Protein AF-0000000087791473 (afdb_homodimer)

Organism: NCBI:txid1960156

Sequence (306 aa):
MKIMIVGCGRVGARLAQRLERGGSEVIVVDEDRETFASLGGDFRGATYHGSGLDGPTLKRAGAAKVDALVAVTGGDNRNLMIVQMAKHEFNVPRVMARLKDPIRAAKYREMGIETLCVTTVVEGLLELWAQNGDFPELPGEMSASGDASALLDMKIMIVGCGRVGARLAQRLERGGSEVIVVDEDRETFASLGGDFRGATYHGSGLDGPTLKRAGAAKVDALVAVTGGDNRNLMIVQMAKHEFNVPRVMARLKDPIRAAKYREMGIETLCVTTVVEGLLELWAQNGDFPELPGEMSASGDASALLD

Secondary structure (DSSP, 8-state):
-EEEEE--SHHHHHHHHHHHHTT-EEEEEES-GGGGGGG-TT--SEEEES-TT-HHHHHHHTGGG-SEEEE--S-HHHHHHHHHHHHHHS--SEEEEEES-HHHHHHHHHTT--EEEHHHHHHHHHHHHHHHSS----TT---TTTTHHHH--/-EEEEE--SHHHHHHHHHHHHTT-EEEEEES-GGGGGGG-TT--SEEEES-TT-HHHHHHHTGGG-SEEEE--S-HHHHHHHHHHHHHHS--SEEEEEES-HHHHHHHHHTT--EEEHHHHHHHHHHHHHHHSS----TT---TTTTHHHH--

InterPro domains:
  IPR003148 Regulator of K+ conductance, N-terminal lobe [PF02254] (3-116)
  IPR003148 Regulator of K+ conductance, N-terminal lobe [PS51201] (1-122)
  IPR006036 Potassium uptake protein TrkA [PR00335] (2-16)
  IPR006036 Potassium uptake protein TrkA [PR00335] (19-33)
  IPR006036 Potassium uptake protein TrkA [PR00335] (60-70)
  IPR006036 Potassium uptake protein TrkA [PR00335] (73-87)
  IPR036291 NAD(P)-binding domain superfamily [SSF51735] (1-119)
  IPR050721 Trk/Ktr/HKT Potassium Transport [PTHR43833] (1-120)

Nearest PDB structures (foldseek):
  3l4b-assembly1_A  TM=9.495E-01  e=3.795E-12  Thermotoga maritima MSB8
  3l4b-assembly1_H  TM=9.051E-01  e=7.066E-10  Thermotoga maritima MSB8
  4j9u-assembly2_F  TM=9.152E-01  e=1.116E-09  Vibrio parahaemolyticus RIMD 2210633
  3l4b-assembly1_D  TM=9.049E-01  e=2.975E-09  Thermotoga maritima MSB8
  3l4b-assembly1_G  TM=9.049E-01  e=6.515E-09  Thermotoga maritima MSB8

Radius of gyration: 20.04 Å; Cα contacts (8 Å, |Δi|>4): 589; chains: 2; bounding box: 53×57×41 Å

Structure (mmCIF, N/CA/C/O backbone):
data_AF-0000000087791473-model_v1
#
loop_
_entity.id
_entity.type
_entity.pdbx_description
1 polymer 'Trk system potassium uptake protein TrkA'
#
loop_
_atom_site.group_PDB
_atom_site.id
_atom_site.type_symbol
_atom_site.label_atom_id
_atom_site.label_alt_id
_atom_site.label_comp_id
_atom_site.label_asym_id
_atom_site.label_entity_id
_atom_site.label_seq_id
_atom_site.pdbx_PDB_ins_code
_atom_site.Cartn_x
_atom_site.Cartn_y
_atom_site.Cartn_z
_atom_site.occupancy
_atom_site.B_iso_or_equiv
_atom_site.auth_seq_id
_atom_site.auth_comp_id
_atom_site.auth_asym_id
_atom_site.auth_atom_id
_atom_site.pdbx_PDB_model_num
ATOM 1 N N . MET A 1 1 ? 8.203 -24.797 -0.722 1 91.44 1 MET A N 1
ATOM 2 C CA . MET A 1 1 ? 6.918 -24.391 -1.281 1 91.44 1 MET A CA 1
ATOM 3 C C . MET A 1 1 ? 7.094 -23.781 -2.666 1 91.44 1 MET A C 1
ATOM 5 O O . MET A 1 1 ? 8.102 -23.125 -2.934 1 91.44 1 MET A O 1
ATOM 9 N N . LYS A 1 2 ? 6.172 -24.125 -3.549 1 97.69 2 LYS A N 1
ATOM 10 C CA . LYS A 1 2 ? 6.172 -23.578 -4.898 1 97.69 2 LYS A CA 1
ATOM 11 C C . LYS A 1 2 ? 5.137 -22.453 -5.039 1 97.69 2 LYS A C 1
ATOM 13 O O . LYS A 1 2 ? 3.943 -22.688 -4.824 1 97.69 2 LYS A O 1
ATOM 18 N N . ILE A 1 3 ? 5.582 -21.25 -5.398 1 98 3 ILE A N 1
ATOM 19 C CA . ILE A 1 3 ? 4.703 -20.094 -5.379 1 98 3 ILE A CA 1
ATOM 20 C C . ILE A 1 3 ? 4.789 -19.359 -6.715 1 98 3 ILE A C 1
ATOM 22 O O . ILE A 1 3 ? 5.883 -19.109 -7.223 1 98 3 ILE A O 1
ATOM 26 N N . MET A 1 4 ? 3.635 -19.062 -7.242 1 98.75 4 MET A N 1
ATOM 27 C CA . MET A 1 4 ? 3.568 -18.25 -8.453 1 98.75 4 MET A CA 1
ATOM 28 C C . MET A 1 4 ? 3.178 -16.812 -8.117 1 98.75 4 MET A C 1
ATOM 30 O O . MET A 1 4 ? 2.217 -16.578 -7.383 1 98.75 4 MET A O 1
ATOM 34 N N . ILE A 1 5 ? 3.936 -15.914 -8.625 1 98.75 5 ILE A N 1
ATOM 35 C CA . ILE A 1 5 ? 3.666 -14.484 -8.484 1 98.75 5 ILE A CA 1
ATOM 36 C C . ILE A 1 5 ? 3.311 -13.891 -9.844 1 98.75 5 ILE A C 1
ATOM 38 O O . ILE A 1 5 ? 4.105 -13.961 -10.789 1 98.75 5 ILE A O 1
ATOM 42 N N . VAL A 1 6 ? 2.1 -13.375 -9.914 1 98.81 6 VAL A N 1
ATOM 43 C CA . VAL A 1 6 ? 1.705 -12.703 -11.148 1 98.81 6 VAL A CA 1
ATOM 44 C C . VAL A 1 6 ? 1.824 -11.195 -10.977 1 98.81 6 VAL A C 1
ATOM 46 O O . VAL A 1 6 ? 1.098 -10.594 -10.18 1 98.81 6 VAL A O 1
ATOM 49 N N . GLY A 1 7 ? 2.631 -10.578 -11.758 1 98.56 7 GLY A N 1
ATOM 50 C CA . GLY A 1 7 ? 3.037 -9.188 -11.602 1 98.56 7 GLY A CA 1
ATOM 51 C C . GLY A 1 7 ? 4.457 -9.039 -11.078 1 98.56 7 GLY A C 1
ATOM 52 O O . GLY A 1 7 ? 4.766 -9.469 -9.969 1 98.56 7 GLY A O 1
ATOM 53 N N . CYS A 1 8 ? 5.238 -8.422 -11.867 1 98.44 8 CYS A N 1
ATOM 54 C CA . CYS A 1 8 ? 6.641 -8.273 -11.508 1 98.44 8 CYS A CA 1
ATOM 55 C C . CYS A 1 8 ? 7.027 -6.801 -11.422 1 98.44 8 CYS A C 1
ATOM 57 O O . CYS A 1 8 ? 8.062 -6.391 -11.953 1 98.44 8 CYS A O 1
ATOM 59 N N . GLY A 1 9 ? 6.102 -6.043 -10.906 1 96.44 9 GLY A N 1
ATOM 60 C CA . GLY A 1 9 ? 6.438 -4.668 -10.57 1 96.44 9 GLY A CA 1
ATOM 61 C C . GLY A 1 9 ? 7.246 -4.543 -9.289 1 96.44 9 GLY A C 1
ATOM 62 O O . GLY A 1 9 ? 8.008 -5.449 -8.945 1 96.44 9 GLY A O 1
ATOM 63 N N . ARG A 1 10 ? 7.156 -3.428 -8.555 1 93.94 10 ARG A N 1
ATOM 64 C CA . ARG A 1 10 ? 7.926 -3.168 -7.348 1 93.94 10 ARG A CA 1
ATOM 65 C C . ARG A 1 10 ? 7.637 -4.215 -6.277 1 93.94 10 ARG A C 1
ATOM 67 O O . ARG A 1 10 ? 8.562 -4.809 -5.715 1 93.94 10 ARG A O 1
ATOM 74 N N . VAL A 1 11 ? 6.387 -4.469 -6.082 1 96.06 11 VAL A N 1
ATOM 75 C CA . VAL A 1 11 ? 5.988 -5.402 -5.031 1 96.06 11 VAL A CA 1
ATOM 76 C C . VAL A 1 11 ? 6.34 -6.828 -5.449 1 96.06 11 VAL A C 1
ATOM 78 O O . VAL A 1 11 ? 6.984 -7.562 -4.695 1 96.06 11 VAL A O 1
ATOM 81 N N . GLY A 1 12 ? 5.949 -7.219 -6.664 1 98 12 GLY A N 1
ATOM 82 C CA . GLY A 1 12 ? 6.145 -8.578 -7.133 1 98 12 GLY A CA 1
ATOM 83 C C . GLY A 1 12 ? 7.605 -8.984 -7.207 1 98 12 GLY A C 1
ATOM 84 O O . GLY A 1 12 ? 7.969 -10.094 -6.809 1 98 12 GLY A O 1
ATOM 85 N N . ALA A 1 13 ? 8.422 -8.117 -7.727 1 97.75 13 ALA A N 1
ATOM 86 C CA . ALA A 1 13 ? 9.844 -8.422 -7.852 1 97.75 13 ALA A CA 1
ATOM 87 C C . ALA A 1 13 ? 10.477 -8.633 -6.484 1 97.75 13 ALA A C 1
ATOM 89 O O . ALA A 1 13 ? 11.219 -9.602 -6.277 1 97.75 13 ALA A O 1
ATOM 90 N N . ARG A 1 14 ? 10.172 -7.801 -5.555 1 95.62 14 ARG A N 1
ATOM 91 C CA . ARG A 1 14 ? 10.742 -7.898 -4.215 1 95.62 14 ARG A CA 1
ATOM 92 C C . ARG A 1 14 ? 10.227 -9.133 -3.488 1 95.62 14 ARG A C 1
ATOM 94 O O . ARG A 1 14 ? 10.992 -9.828 -2.809 1 95.62 14 ARG A O 1
ATOM 101 N N . LEU A 1 15 ? 8.969 -9.359 -3.629 1 96.69 15 LEU A N 1
ATOM 102 C CA . LEU A 1 15 ? 8.391 -10.562 -3.037 1 96.69 15 LEU A CA 1
ATOM 103 C C . LEU A 1 15 ? 9.078 -11.812 -3.568 1 96.69 15 LEU A C 1
ATOM 105 O O . LEU A 1 15 ? 9.422 -12.719 -2.799 1 96.69 15 LEU A O 1
ATOM 109 N N . ALA A 1 16 ? 9.25 -11.844 -4.906 1 98.31 16 ALA A N 1
ATOM 110 C CA . ALA A 1 16 ? 9.898 -12.977 -5.551 1 98.31 16 ALA A CA 1
ATOM 111 C C . ALA A 1 16 ? 11.289 -13.219 -4.977 1 98.31 16 ALA A C 1
ATOM 113 O O . ALA A 1 16 ? 11.641 -14.344 -4.629 1 98.31 16 ALA A O 1
ATOM 114 N N . GLN A 1 17 ? 11.992 -12.164 -4.852 1 96.81 17 GLN A N 1
ATOM 115 C CA . GLN A 1 17 ? 13.359 -12.25 -4.332 1 96.81 17 GLN A CA 1
ATOM 116 C C . GLN A 1 17 ? 13.367 -12.766 -2.896 1 96.81 17 GLN A C 1
ATOM 118 O O . GLN A 1 17 ? 14.156 -13.648 -2.555 1 96.81 17 GLN A O 1
ATOM 123 N N . ARG A 1 18 ? 12.5 -12.266 -2.125 1 93.94 18 ARG A N 1
ATOM 124 C CA . ARG A 1 18 ? 12.453 -12.633 -0.715 1 93.94 18 ARG A CA 1
ATOM 125 C C . ARG A 1 18 ? 12.055 -14.094 -0.543 1 93.94 18 ARG A C 1
ATOM 127 O O . ARG A 1 18 ? 12.656 -14.82 0.254 1 93.94 18 ARG A O 1
ATOM 134 N N . LEU A 1 19 ? 11.102 -14.484 -1.232 1 96.19 19 LEU A N 1
ATOM 135 C CA . LEU A 1 19 ? 10.625 -15.867 -1.124 1 96.19 19 LEU A CA 1
ATOM 136 C C . LEU A 1 19 ? 11.695 -16.844 -1.61 1 96.19 19 LEU A C 1
ATOM 138 O O . LEU A 1 19 ? 11.883 -17.906 -1.017 1 96.19 19 LEU A O 1
ATOM 142 N N . GLU A 1 20 ? 12.305 -16.453 -2.697 1 96.56 20 GLU A N 1
ATOM 143 C CA . GLU A 1 20 ? 13.375 -17.297 -3.219 1 96.56 20 GLU A CA 1
ATOM 144 C C . GLU A 1 20 ? 14.5 -17.453 -2.199 1 96.56 20 GLU A C 1
ATOM 146 O O . GLU A 1 20 ? 14.977 -18.562 -1.953 1 96.56 20 GLU A O 1
ATOM 151 N N . ARG A 1 21 ? 14.891 -16.391 -1.618 1 93.38 21 ARG A N 1
ATOM 152 C CA . ARG A 1 21 ? 15.938 -16.406 -0.602 1 93.38 21 ARG A CA 1
ATOM 153 C C . ARG A 1 21 ? 15.523 -17.25 0.597 1 93.38 21 ARG A C 1
ATOM 155 O O . ARG A 1 21 ? 16.375 -17.844 1.272 1 93.38 21 ARG A O 1
ATOM 162 N N . GLY A 1 22 ? 14.281 -17.266 0.794 1 92.69 22 GLY A N 1
ATOM 163 C CA . GLY A 1 22 ? 13.75 -18.047 1.899 1 92.69 22 GLY A CA 1
ATOM 164 C C . GLY A 1 22 ? 13.617 -19.516 1.576 1 92.69 22 GLY A C 1
ATOM 165 O O . GLY A 1 22 ? 13.203 -20.312 2.424 1 92.69 22 GLY A O 1
ATOM 166 N N . GLY A 1 23 ? 13.875 -19.859 0.308 1 95.06 23 GLY A N 1
ATOM 167 C CA . GLY A 1 23 ? 13.938 -21.281 -0.04 1 95.06 23 GLY A CA 1
ATOM 168 C C . GLY A 1 23 ? 12.758 -21.734 -0.864 1 95.06 23 GLY A C 1
ATOM 169 O O . GLY A 1 23 ? 12.656 -22.922 -1.21 1 95.06 23 GLY A O 1
ATOM 170 N N . SER A 1 24 ? 11.891 -20.844 -1.155 1 96.88 24 SER A N 1
ATOM 171 C CA . SER A 1 24 ? 10.734 -21.219 -1.951 1 96.88 24 SER A CA 1
ATOM 172 C C . SER A 1 24 ? 11.086 -21.344 -3.43 1 96.88 24 SER A C 1
ATOM 174 O O . SER A 1 24 ? 12 -20.656 -3.908 1 96.88 24 SER A O 1
ATOM 176 N N . GLU A 1 25 ? 10.43 -22.266 -4.102 1 98.12 25 GLU A N 1
ATOM 177 C CA . GLU A 1 25 ? 10.453 -22.25 -5.559 1 98.12 25 GLU A CA 1
ATOM 178 C C . GLU A 1 25 ? 9.492 -21.219 -6.125 1 98.12 25 GLU A C 1
ATOM 180 O O . GLU A 1 25 ? 8.281 -21.312 -5.93 1 98.12 25 GLU A O 1
ATOM 185 N N . VAL A 1 26 ? 10.07 -20.219 -6.879 1 98.56 26 VAL A N 1
ATOM 186 C CA . VAL A 1 26 ? 9.258 -19.078 -7.258 1 98.56 26 VAL A CA 1
ATOM 187 C C . VAL A 1 26 ? 9.102 -19.031 -8.781 1 98.56 26 VAL A C 1
ATOM 189 O O . VAL A 1 26 ? 10.07 -19.234 -9.516 1 98.56 26 VAL A O 1
ATOM 192 N N . ILE A 1 27 ? 7.902 -18.859 -9.219 1 98.81 27 ILE A N 1
ATOM 193 C CA . ILE A 1 27 ? 7.562 -18.609 -10.609 1 98.81 27 ILE A CA 1
ATOM 194 C C . ILE A 1 27 ? 6.949 -17.219 -10.758 1 98.81 27 ILE A C 1
ATOM 196 O O . ILE A 1 27 ? 5.984 -16.891 -10.07 1 98.81 27 ILE A O 1
ATOM 200 N N . VAL A 1 28 ? 7.5 -16.406 -11.68 1 98.81 28 VAL A N 1
ATOM 201 C CA . VAL A 1 28 ? 7.016 -15.047 -11.867 1 98.81 28 VAL A CA 1
ATOM 202 C C . VAL A 1 28 ? 6.438 -14.898 -13.273 1 98.81 28 VAL A C 1
ATOM 204 O O . VAL A 1 28 ? 7.078 -15.273 -14.258 1 98.81 28 VAL A O 1
ATOM 207 N N . VAL A 1 29 ? 5.23 -14.375 -13.328 1 98.88 29 VAL A N 1
ATOM 208 C CA . VAL A 1 29 ? 4.57 -14.117 -14.602 1 98.88 29 VAL A CA 1
ATOM 209 C C . VAL A 1 29 ? 4.328 -12.617 -14.766 1 98.88 29 VAL A C 1
ATOM 211 O O . VAL A 1 29 ? 3.84 -11.961 -13.844 1 98.88 29 VAL A O 1
ATOM 214 N N . ASP A 1 30 ? 4.691 -12.07 -15.938 1 98.69 30 ASP A N 1
ATOM 215 C CA . ASP A 1 30 ? 4.398 -10.672 -16.234 1 98.69 30 ASP A CA 1
ATOM 216 C C . ASP A 1 30 ? 4.203 -10.461 -17.734 1 98.69 30 ASP A C 1
ATOM 218 O O . ASP A 1 30 ? 4.816 -11.148 -18.547 1 98.69 30 ASP A O 1
ATOM 222 N N . GLU A 1 31 ? 3.357 -9.508 -18.016 1 98.19 31 GLU A N 1
ATOM 223 C CA . GLU A 1 31 ? 3.059 -9.234 -19.422 1 98.19 31 GLU A CA 1
ATOM 224 C C . GLU A 1 31 ? 4.109 -8.32 -20.031 1 98.19 31 GLU A C 1
ATOM 226 O O . GLU A 1 31 ? 4.172 -8.172 -21.25 1 98.19 31 GLU A O 1
ATOM 231 N N . ASP A 1 32 ? 4.891 -7.645 -19.281 1 98.19 32 ASP A N 1
ATOM 232 C CA . ASP A 1 32 ? 6.012 -6.82 -19.734 1 98.19 32 ASP A CA 1
ATOM 233 C C . ASP A 1 32 ? 7.344 -7.492 -19.422 1 98.19 32 ASP A C 1
ATOM 235 O O . ASP A 1 32 ? 7.77 -7.527 -18.266 1 98.19 32 ASP A O 1
ATOM 239 N N . ARG A 1 33 ? 8.07 -7.914 -20.422 1 97.56 33 ARG A N 1
ATOM 240 C CA . ARG A 1 33 ? 9.312 -8.664 -20.25 1 97.56 33 ARG A CA 1
ATOM 241 C C . ARG A 1 33 ? 10.367 -7.824 -19.531 1 97.56 33 ARG A C 1
ATOM 243 O O . ARG A 1 33 ? 11.219 -8.359 -18.828 1 97.56 33 ARG A O 1
ATOM 250 N N . GLU A 1 34 ? 10.289 -6.531 -19.688 1 97.94 34 GLU A N 1
ATOM 251 C CA . GLU A 1 34 ? 11.305 -5.637 -19.141 1 97.94 34 GLU A CA 1
ATOM 252 C C . GLU A 1 34 ? 11.281 -5.652 -17.609 1 97.94 34 GLU A C 1
ATOM 254 O O . GLU A 1 34 ? 12.281 -5.32 -16.969 1 97.94 34 GLU A O 1
ATOM 259 N N . THR A 1 35 ? 10.148 -6.008 -17.062 1 97.94 35 THR A N 1
ATOM 260 C CA . THR A 1 35 ? 10.008 -5.977 -15.602 1 97.94 35 THR A CA 1
ATOM 261 C C . THR A 1 35 ? 10.906 -7.031 -14.953 1 97.94 35 THR A C 1
ATOM 263 O O . THR A 1 35 ? 11.297 -6.887 -13.797 1 97.94 35 THR A O 1
ATOM 266 N N . PHE A 1 36 ? 11.312 -8.117 -15.641 1 98.38 36 PHE A N 1
ATOM 267 C CA . PHE A 1 36 ? 12.109 -9.203 -15.07 1 98.38 36 PHE A CA 1
ATOM 268 C C . PHE A 1 36 ? 13.508 -8.719 -14.703 1 98.38 36 PHE A C 1
ATOM 270 O O . PHE A 1 36 ? 14.188 -9.344 -13.891 1 98.38 36 PHE A O 1
ATOM 277 N N . ALA A 1 37 ? 13.891 -7.609 -15.312 1 97.44 37 ALA A N 1
ATOM 278 C CA . ALA A 1 37 ? 15.188 -7.035 -14.984 1 97.44 37 ALA A CA 1
ATOM 279 C C . ALA A 1 37 ? 15.266 -6.676 -13.5 1 97.44 37 ALA A C 1
ATOM 281 O O . ALA A 1 37 ? 16.344 -6.719 -12.898 1 97.44 37 ALA A O 1
ATOM 282 N N . SER A 1 38 ? 14.148 -6.41 -12.922 1 96.62 38 SER A N 1
ATOM 283 C CA . SER A 1 38 ? 14.094 -5.988 -11.523 1 96.62 38 SER A CA 1
ATOM 284 C C . SER A 1 38 ? 14.375 -7.156 -10.578 1 96.62 38 SER A C 1
ATOM 286 O O . SER A 1 38 ? 14.617 -6.953 -9.391 1 96.62 38 SER A O 1
ATOM 288 N N . LEU A 1 39 ? 14.336 -8.344 -11.008 1 97.69 39 LEU A N 1
ATOM 289 C CA . LEU A 1 39 ? 14.586 -9.523 -10.188 1 97.69 39 LEU A CA 1
ATOM 290 C C . LEU A 1 39 ? 16.062 -9.664 -9.875 1 97.69 39 LEU A C 1
ATOM 292 O O . LEU A 1 39 ? 16.438 -10.312 -8.898 1 97.69 39 LEU A O 1
ATOM 296 N N . GLY A 1 40 ? 16.828 -9.023 -10.688 1 94.94 40 GLY A N 1
ATOM 297 C CA . GLY A 1 40 ? 18.266 -9.094 -10.492 1 94.94 40 GLY A CA 1
ATOM 298 C C . GLY A 1 40 ? 18.891 -10.344 -11.094 1 94.94 40 GLY A C 1
ATOM 299 O O . GLY A 1 40 ? 18.188 -11.297 -11.43 1 94.94 40 GLY A O 1
ATOM 300 N N . GLY A 1 41 ? 20.141 -10.383 -11.25 1 93.25 41 GLY A N 1
ATOM 301 C CA . GLY A 1 41 ? 20.875 -11.438 -11.914 1 93.25 41 GLY A CA 1
ATOM 302 C C . GLY A 1 41 ? 21.016 -12.695 -11.078 1 93.25 41 GLY A C 1
ATOM 303 O O . GLY A 1 41 ? 21.297 -13.766 -11.602 1 93.25 41 GLY A O 1
ATOM 304 N N . ASP A 1 42 ? 20.828 -12.609 -9.742 1 93.94 42 ASP A N 1
ATOM 305 C CA . ASP A 1 42 ? 21 -13.742 -8.836 1 93.94 42 ASP A CA 1
ATOM 306 C C . ASP A 1 42 ? 19.703 -14.523 -8.672 1 93.94 42 ASP A C 1
ATOM 308 O O . ASP A 1 42 ? 19.688 -15.586 -8.047 1 93.94 42 ASP A O 1
ATOM 312 N N . PHE A 1 43 ? 18.656 -14.023 -9.258 1 97.38 43 PHE A N 1
ATOM 313 C CA . PHE A 1 43 ? 17.359 -14.695 -9.133 1 97.38 43 PHE A CA 1
ATOM 314 C C . PHE A 1 43 ? 17.359 -16.016 -9.898 1 97.38 43 PHE A C 1
ATOM 316 O O . PHE A 1 43 ? 17.703 -16.047 -11.078 1 97.38 43 PHE A O 1
ATOM 323 N N . ARG A 1 44 ? 16.891 -17.062 -9.164 1 96.81 44 ARG A N 1
ATOM 324 C CA . ARG A 1 44 ? 16.969 -18.391 -9.75 1 96.81 44 ARG A CA 1
ATOM 325 C C . ARG A 1 44 ? 15.594 -18.953 -10.055 1 96.81 44 ARG A C 1
ATOM 327 O O . ARG A 1 44 ? 15.469 -20.062 -10.57 1 96.81 44 ARG A O 1
ATOM 334 N N . GLY A 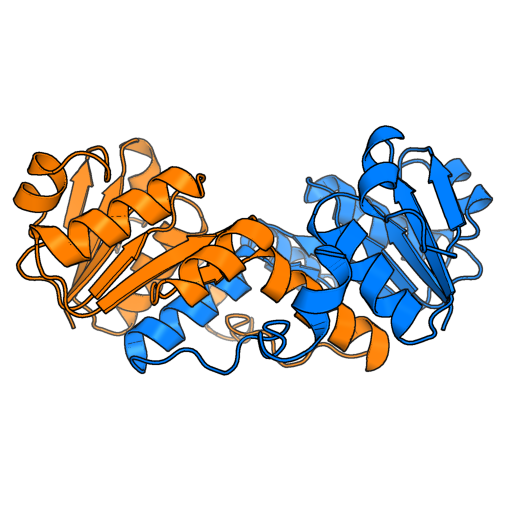1 45 ? 14.594 -18.25 -9.703 1 97.75 45 GLY A N 1
ATOM 335 C CA . GLY A 1 45 ? 13.25 -18.703 -10.023 1 97.75 45 GLY A CA 1
ATOM 336 C C . GLY A 1 45 ? 12.938 -18.656 -11.508 1 97.75 45 GLY A C 1
ATOM 337 O O . GLY A 1 45 ? 13.766 -18.203 -12.305 1 97.75 45 GLY A O 1
ATOM 338 N N . ALA A 1 46 ? 11.82 -19.141 -11.906 1 98.12 46 ALA A N 1
ATOM 339 C CA . ALA A 1 46 ? 11.406 -19.141 -13.312 1 98.12 46 ALA A CA 1
ATOM 340 C C . ALA A 1 46 ? 10.625 -17.875 -13.648 1 98.12 46 ALA A C 1
ATOM 342 O O . ALA A 1 46 ? 9.922 -17.328 -12.797 1 98.12 46 ALA A O 1
ATOM 343 N N . THR A 1 47 ? 10.82 -17.422 -14.852 1 98.44 47 THR A N 1
ATOM 344 C CA . THR A 1 47 ? 10.07 -16.266 -15.336 1 98.44 47 THR A CA 1
ATOM 345 C C . THR A 1 47 ? 9.289 -16.625 -16.609 1 98.44 47 THR A C 1
ATOM 347 O O . THR A 1 47 ? 9.789 -17.359 -17.469 1 98.44 47 THR A O 1
ATOM 350 N N . TYR A 1 48 ? 8.07 -16.188 -16.641 1 98.62 48 TYR A N 1
ATOM 351 C CA . TYR A 1 48 ? 7.211 -16.422 -17.797 1 98.62 48 TYR A CA 1
ATOM 352 C C . TYR A 1 48 ? 6.637 -15.102 -18.312 1 98.62 48 TYR A C 1
ATOM 354 O O . TYR A 1 48 ? 5.984 -14.367 -17.562 1 98.62 48 TYR A O 1
ATOM 362 N N . HIS A 1 49 ? 6.91 -14.859 -19.594 1 98.56 49 HIS A N 1
ATOM 363 C CA . HIS A 1 49 ? 6.348 -13.688 -20.25 1 98.56 49 HIS A CA 1
ATOM 364 C C . HIS A 1 49 ? 4.941 -13.961 -20.766 1 98.56 49 HIS A C 1
ATOM 366 O O . HIS A 1 49 ? 4.746 -14.891 -21.562 1 98.56 49 HIS A O 1
ATOM 372 N N . GLY A 1 50 ? 3.959 -13.195 -20.281 1 98.25 50 GLY A N 1
ATOM 373 C CA . GLY A 1 50 ? 2.572 -13.328 -20.703 1 98.25 50 GLY A CA 1
ATOM 374 C C . GLY A 1 50 ? 1.593 -12.68 -19.734 1 98.25 50 GLY A C 1
ATOM 375 O O . GLY A 1 50 ? 1.983 -12.211 -18.672 1 98.25 50 GLY A O 1
ATOM 376 N N . SER A 1 51 ? 0.368 -12.609 -20.203 1 97.75 51 SER A N 1
ATOM 377 C CA . SER A 1 51 ? -0.682 -12.039 -19.375 1 97.75 51 SER A CA 1
ATOM 378 C C . SER A 1 51 ? -1.154 -13.039 -18.328 1 97.75 51 SER A C 1
ATOM 380 O O . SER A 1 51 ? -1.409 -14.203 -18.641 1 97.75 51 SER A O 1
ATOM 382 N N . GLY A 1 52 ? -1.232 -12.633 -17.078 1 97.31 52 GLY A N 1
ATOM 383 C CA . GLY A 1 52 ? -1.808 -13.445 -16.016 1 97.31 52 GLY A CA 1
ATOM 384 C C . GLY A 1 52 ? -3.287 -13.719 -16.203 1 97.31 52 GLY A C 1
ATOM 385 O O . GLY A 1 52 ? -3.855 -14.586 -15.539 1 97.31 52 GLY A O 1
ATOM 386 N N . LEU A 1 53 ? -3.902 -13.008 -17.172 1 97.69 53 LEU A N 1
ATOM 387 C CA . LEU A 1 53 ? -5.324 -13.188 -17.453 1 97.69 53 LEU A CA 1
ATOM 388 C C . LEU A 1 53 ? -5.539 -14.219 -18.562 1 97.69 53 LEU A C 1
ATOM 390 O O . LEU A 1 53 ? -6.68 -14.547 -18.891 1 97.69 53 LEU A O 1
ATOM 394 N N . ASP A 1 54 ? -4.434 -14.672 -19.047 1 97.69 54 ASP A N 1
ATOM 395 C CA . ASP A 1 54 ? -4.465 -15.68 -20.094 1 97.69 54 ASP A CA 1
ATOM 396 C C . ASP A 1 54 ? -4.285 -17.078 -19.516 1 97.69 54 ASP A C 1
ATOM 398 O O . ASP A 1 54 ? -3.186 -17.453 -19.094 1 97.69 54 ASP A O 1
ATOM 402 N N . GLY A 1 55 ? -5.344 -17.875 -19.578 1 97.06 55 GLY A N 1
ATOM 403 C CA . GLY A 1 55 ? -5.32 -19.234 -19.031 1 97.06 55 GLY A CA 1
ATOM 404 C C . GLY A 1 55 ? -4.156 -20.062 -19.547 1 97.06 55 GLY A C 1
ATOM 405 O O . GLY A 1 55 ? -3.385 -20.609 -18.766 1 97.06 55 GLY A O 1
ATOM 406 N N . PRO A 1 56 ? -4.016 -20.094 -20.828 1 97.5 56 PRO A N 1
ATOM 407 C CA . PRO A 1 56 ? -2.91 -20.844 -21.406 1 97.5 56 PRO A CA 1
ATOM 408 C C . PRO A 1 56 ? -1.547 -20.406 -20.875 1 97.5 56 PRO A C 1
ATOM 410 O O . PRO A 1 56 ? -0.663 -21.234 -20.672 1 97.5 56 PRO A O 1
ATOM 413 N N . THR A 1 57 ? -1.401 -19.141 -20.703 1 97.88 57 THR A N 1
ATOM 414 C CA . THR A 1 57 ? -0.154 -18.641 -20.125 1 97.88 57 THR A CA 1
ATOM 415 C C . THR A 1 57 ? 0.075 -19.203 -18.734 1 97.88 57 THR A C 1
ATOM 417 O O . THR A 1 57 ? 1.16 -19.703 -18.438 1 97.88 57 THR A O 1
ATOM 420 N N . LEU A 1 58 ? -0.886 -19.141 -17.844 1 98.31 58 LEU A N 1
ATOM 421 C CA . LEU A 1 58 ? -0.774 -19.656 -16.484 1 98.31 58 LEU A CA 1
ATOM 422 C C . LEU A 1 58 ? -0.538 -21.172 -16.5 1 98.31 58 LEU A C 1
ATOM 424 O O . LEU A 1 58 ? 0.238 -21.688 -15.688 1 98.31 58 LEU A O 1
ATOM 428 N N . LYS A 1 59 ? -1.236 -21.781 -17.469 1 98.06 59 LYS A N 1
ATOM 429 C CA . LYS A 1 59 ? -1.053 -23.219 -17.594 1 98.06 59 LYS A CA 1
ATOM 430 C C . LYS A 1 59 ? 0.392 -23.562 -17.953 1 98.06 59 LYS A C 1
ATOM 432 O O . LYS A 1 59 ? 1.006 -24.422 -17.328 1 98.06 59 LYS A O 1
ATOM 437 N N . ARG A 1 60 ? 0.902 -22.891 -18.953 1 97.69 60 ARG A N 1
ATOM 438 C CA . ARG A 1 60 ? 2.279 -23.109 -19.391 1 97.69 60 ARG A CA 1
ATOM 439 C C . ARG A 1 60 ? 3.26 -22.828 -18.266 1 97.69 60 ARG A C 1
ATOM 441 O O . ARG A 1 60 ? 4.293 -23.484 -18.141 1 97.69 60 ARG A O 1
ATOM 448 N N . ALA A 1 61 ? 2.928 -21.875 -17.422 1 98.06 61 ALA A N 1
ATOM 449 C CA . ALA A 1 61 ? 3.793 -21.469 -16.312 1 98.06 61 ALA A CA 1
ATOM 450 C C . ALA A 1 61 ? 3.711 -22.484 -15.172 1 98.06 61 ALA A C 1
ATOM 452 O O . ALA A 1 61 ? 4.504 -22.422 -14.234 1 98.06 61 ALA A O 1
ATOM 453 N N . GLY A 1 62 ? 2.73 -23.391 -15.188 1 98 62 GLY A N 1
ATOM 454 C CA . GLY A 1 62 ? 2.658 -24.438 -14.195 1 98 62 GLY A CA 1
ATOM 455 C C . GLY A 1 62 ? 1.733 -24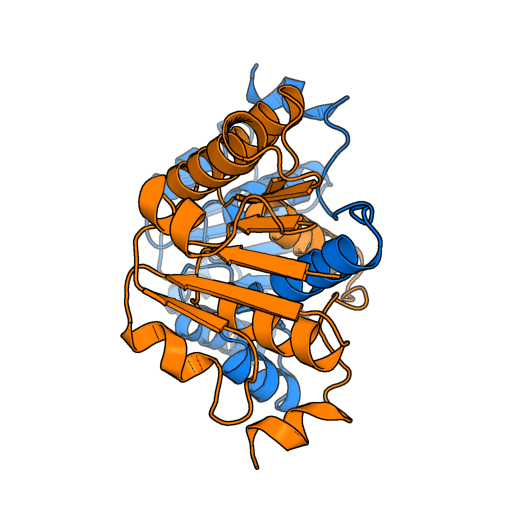.125 -13.039 1 98 62 GLY A C 1
ATOM 456 O O . GLY A 1 62 ? 1.955 -24.562 -11.914 1 98 62 GLY A O 1
ATOM 457 N N . ALA A 1 63 ? 0.689 -23.312 -13.273 1 98.19 63 ALA A N 1
ATOM 458 C CA . ALA A 1 63 ? -0.23 -22.859 -12.227 1 98.19 63 ALA A CA 1
ATOM 459 C C . ALA A 1 63 ? -0.876 -24.047 -11.516 1 98.19 63 ALA A C 1
ATOM 461 O O . ALA A 1 63 ? -1.186 -23.984 -10.328 1 98.19 63 ALA A O 1
ATOM 462 N N . ALA A 1 64 ? -1.019 -25.172 -12.219 1 97.69 64 ALA A N 1
ATOM 463 C CA . ALA A 1 64 ? -1.703 -26.328 -11.664 1 97.69 64 ALA A CA 1
ATOM 464 C C . ALA A 1 64 ? -0.83 -27.047 -10.641 1 97.69 64 ALA A C 1
ATOM 466 O O . ALA A 1 64 ? -1.309 -27.906 -9.898 1 97.69 64 ALA A O 1
ATOM 467 N N . LYS A 1 65 ? 0.391 -26.703 -10.547 1 97.94 65 LYS A N 1
ATOM 468 C CA . LYS A 1 65 ? 1.329 -27.453 -9.719 1 97.94 65 LYS A CA 1
ATOM 469 C C . LYS A 1 65 ? 1.871 -26.578 -8.586 1 97.94 65 LYS A C 1
ATOM 471 O O . LYS A 1 65 ? 2.764 -27 -7.844 1 97.94 65 LYS A O 1
ATOM 476 N N . VAL A 1 66 ? 1.41 -25.375 -8.445 1 97.88 66 VAL A N 1
ATOM 477 C CA . VAL A 1 66 ? 1.942 -24.5 -7.402 1 97.88 66 VAL A CA 1
ATOM 478 C C . VAL A 1 66 ? 1.104 -24.641 -6.133 1 97.88 66 VAL A C 1
ATOM 480 O O . VAL A 1 66 ? -0.069 -25.016 -6.195 1 97.88 66 VAL A O 1
ATOM 483 N N . ASP A 1 67 ? 1.764 -24.359 -5.035 1 96.75 67 ASP A N 1
ATOM 484 C CA . ASP A 1 67 ? 1.099 -24.422 -3.736 1 96.75 67 ASP A CA 1
ATOM 485 C C . ASP A 1 67 ? 0.302 -23.156 -3.465 1 96.75 67 ASP A C 1
ATOM 487 O O . ASP A 1 67 ? -0.665 -23.172 -2.699 1 96.75 67 ASP A O 1
ATOM 491 N N . ALA A 1 68 ? 0.745 -22.078 -4.066 1 96.56 68 ALA A N 1
ATOM 492 C CA . ALA A 1 68 ? 0.108 -20.781 -3.854 1 96.56 68 ALA A CA 1
ATOM 493 C C . ALA A 1 68 ? 0.331 -19.859 -5.047 1 96.56 68 ALA A C 1
ATOM 495 O O . ALA A 1 68 ? 1.322 -19.984 -5.77 1 96.56 68 ALA A O 1
ATOM 496 N N . LEU A 1 69 ? -0.609 -18.969 -5.234 1 97.25 69 LEU A N 1
ATOM 497 C CA . LEU A 1 69 ? -0.492 -17.938 -6.254 1 97.25 69 LEU A CA 1
ATOM 498 C C . LEU A 1 69 ? -0.86 -16.562 -5.684 1 97.25 69 LEU A C 1
ATOM 500 O O . LEU A 1 69 ? -1.879 -16.422 -5.004 1 97.25 69 LEU A O 1
ATOM 504 N N . VAL A 1 70 ? -0.022 -15.625 -5.93 1 97.44 70 VAL A N 1
ATOM 505 C CA . VAL A 1 70 ? -0.232 -14.242 -5.504 1 97.44 70 VAL A CA 1
ATOM 506 C C . VAL A 1 70 ? -0.3 -13.328 -6.727 1 97.44 70 VAL A C 1
ATOM 508 O O . VAL A 1 70 ? 0.597 -13.344 -7.57 1 97.44 70 VAL A O 1
ATOM 511 N N . ALA A 1 71 ? -1.372 -12.578 -6.812 1 98.31 71 ALA A N 1
ATOM 512 C CA . ALA A 1 71 ? -1.525 -11.617 -7.91 1 98.31 71 ALA A CA 1
ATOM 513 C C . ALA A 1 71 ? -1.283 -10.195 -7.43 1 98.31 71 ALA A C 1
ATOM 515 O O . ALA A 1 71 ? -2.041 -9.672 -6.605 1 98.31 71 ALA A O 1
ATOM 516 N N . VAL A 1 72 ? -0.243 -9.586 -7.988 1 98.19 72 VAL A N 1
ATOM 517 C CA . VAL A 1 72 ? 0.155 -8.266 -7.5 1 98.19 72 VAL A CA 1
ATOM 518 C C . VAL A 1 72 ? 0.417 -7.332 -8.68 1 98.19 72 VAL A C 1
ATOM 520 O O . VAL A 1 72 ? 1.385 -6.57 -8.672 1 98.19 72 VAL A O 1
ATOM 523 N N . THR A 1 73 ? -0.425 -7.398 -9.758 1 97.69 73 THR A N 1
ATOM 524 C CA . THR A 1 73 ? -0.341 -6.43 -10.844 1 97.69 73 THR A CA 1
ATOM 525 C C . THR A 1 73 ? -0.837 -5.059 -10.383 1 97.69 73 THR A C 1
ATOM 527 O O . THR A 1 73 ? -1.141 -4.867 -9.203 1 97.69 73 THR A O 1
ATOM 530 N N . GLY A 1 74 ? -0.859 -4.047 -11.297 1 95.25 74 GLY A N 1
ATOM 531 C CA . GLY A 1 74 ? -1.257 -2.693 -10.945 1 95.25 74 GLY A CA 1
ATOM 532 C C . GLY A 1 74 ? -2.762 -2.508 -10.891 1 95.25 74 GLY A C 1
ATOM 533 O O . GLY A 1 74 ? -3.25 -1.464 -10.453 1 95.25 74 GLY A O 1
ATOM 534 N N . GLY A 1 75 ? -3.506 -3.625 -11.281 1 96.25 75 GLY A N 1
ATOM 535 C CA . GLY A 1 75 ? -4.945 -3.441 -11.391 1 96.25 75 GLY A CA 1
ATOM 536 C C . GLY A 1 75 ? -5.734 -4.379 -10.492 1 96.25 75 GLY A C 1
ATOM 537 O O . GLY A 1 75 ? -5.504 -5.59 -10.492 1 96.25 75 GLY A O 1
ATOM 538 N N . ASP A 1 76 ? -6.75 -3.822 -9.828 1 96.62 76 ASP A N 1
ATOM 539 C CA . ASP A 1 76 ? -7.598 -4.59 -8.922 1 96.62 76 ASP A CA 1
ATOM 540 C C . ASP A 1 76 ? -8.344 -5.691 -9.664 1 96.62 76 ASP A C 1
ATOM 542 O O . ASP A 1 76 ? -8.32 -6.855 -9.25 1 96.62 76 ASP A O 1
ATOM 546 N N . ASN A 1 77 ? -8.969 -5.316 -10.812 1 95.88 77 ASN A N 1
ATOM 547 C CA . ASN A 1 77 ? -9.766 -6.281 -11.562 1 95.88 77 ASN A CA 1
ATOM 548 C C . ASN A 1 77 ? -8.914 -7.422 -12.102 1 95.88 77 ASN A C 1
ATOM 550 O O . ASN A 1 77 ? -9.305 -8.586 -12.039 1 95.88 77 ASN A O 1
ATOM 554 N N . ARG A 1 78 ? -7.805 -7.074 -12.562 1 97.5 78 ARG A N 1
ATOM 555 C CA . ARG A 1 78 ? -6.883 -8.086 -13.07 1 97.5 78 ARG A CA 1
ATOM 556 C C . ARG A 1 78 ? -6.5 -9.07 -11.977 1 97.5 78 ARG A C 1
ATOM 558 O O . ARG A 1 78 ? -6.562 -10.289 -12.172 1 97.5 78 ARG A O 1
ATOM 565 N N . ASN A 1 79 ? -6.18 -8.539 -10.844 1 97.69 79 ASN A N 1
ATOM 566 C CA . ASN A 1 79 ? -5.75 -9.398 -9.75 1 97.69 79 ASN A CA 1
ATOM 567 C C . ASN A 1 79 ? -6.867 -10.336 -9.297 1 97.69 79 ASN A C 1
ATOM 569 O O . ASN A 1 79 ? -6.629 -11.516 -9.039 1 97.69 79 ASN A O 1
ATOM 573 N N . LEU A 1 80 ? -8.031 -9.805 -9.242 1 96.88 80 LEU A N 1
ATOM 574 C CA . LEU A 1 80 ? -9.172 -10.617 -8.836 1 96.88 80 LEU A CA 1
ATOM 575 C C . LEU A 1 80 ? -9.445 -11.719 -9.852 1 96.88 80 LEU A C 1
ATOM 577 O O . LEU A 1 80 ? -9.695 -12.867 -9.484 1 96.88 80 LEU A O 1
ATOM 581 N N . MET A 1 81 ? -9.375 -11.352 -11.062 1 97.25 81 MET A N 1
ATOM 582 C CA . MET A 1 81 ? -9.633 -12.328 -12.125 1 97.25 81 MET A CA 1
ATOM 583 C C . MET A 1 81 ? -8.562 -13.422 -12.125 1 97.25 81 MET A C 1
ATOM 585 O O . MET A 1 81 ? -8.875 -14.602 -12.297 1 97.25 81 MET A O 1
ATOM 589 N N . ILE A 1 82 ? -7.379 -13.039 -11.922 1 98.19 82 ILE A N 1
ATOM 590 C CA . ILE A 1 82 ? -6.262 -13.977 -11.914 1 98.19 82 ILE A CA 1
ATOM 591 C C . ILE A 1 82 ? -6.441 -14.992 -10.781 1 98.19 82 ILE A C 1
ATOM 593 O O . ILE A 1 82 ? -6.316 -16.203 -11 1 98.19 82 ILE A O 1
ATOM 597 N N . VAL A 1 83 ? -6.75 -14.531 -9.586 1 96.31 83 VAL A N 1
ATOM 598 C CA . VAL A 1 83 ? -6.832 -15.453 -8.453 1 96.31 83 VAL A CA 1
ATOM 599 C C . VAL A 1 83 ? -8.07 -16.344 -8.602 1 96.31 83 VAL A C 1
ATOM 601 O O . VAL A 1 83 ? -8.055 -17.5 -8.195 1 96.31 83 VAL A O 1
ATOM 604 N N . GLN A 1 84 ? -9.117 -15.789 -9.164 1 95.5 84 GLN A N 1
ATOM 605 C CA . GLN A 1 84 ? -10.297 -16.609 -9.422 1 95.5 84 GLN A CA 1
ATOM 606 C C . GLN A 1 84 ? -9.977 -17.734 -10.414 1 95.5 84 GLN A C 1
ATOM 608 O O . GLN A 1 84 ? -10.359 -18.875 -10.203 1 95.5 84 GLN A O 1
ATOM 613 N N . MET A 1 85 ? -9.328 -17.359 -11.492 1 97.19 85 MET A N 1
ATOM 614 C CA . MET A 1 85 ? -8.922 -18.344 -12.492 1 97.19 85 MET A CA 1
ATOM 615 C C . MET A 1 85 ? -7.996 -19.391 -11.875 1 97.19 85 MET A C 1
ATOM 617 O O . MET A 1 85 ? -8.164 -20.594 -12.102 1 97.19 85 MET A O 1
ATOM 621 N N . ALA A 1 86 ? -7.027 -18.984 -11.102 1 97.31 86 ALA A N 1
ATOM 622 C CA . ALA A 1 86 ? -6.094 -19.891 -10.438 1 97.31 86 ALA A CA 1
ATOM 623 C C . ALA A 1 86 ? -6.832 -20.875 -9.531 1 97.31 86 ALA A C 1
ATOM 625 O O . ALA A 1 86 ? -6.523 -22.078 -9.523 1 97.31 86 ALA A O 1
ATOM 626 N N . LYS A 1 87 ? -7.781 -20.344 -8.773 1 95.38 87 LYS A N 1
ATOM 627 C CA . LYS A 1 87 ? -8.539 -21.156 -7.82 1 95.38 87 LYS A CA 1
ATOM 628 C C . LYS A 1 87 ? -9.453 -22.141 -8.539 1 95.38 87 LYS A C 1
ATOM 630 O O . LYS A 1 87 ? -9.438 -23.328 -8.25 1 95.38 87 LYS A O 1
ATOM 635 N N . HIS A 1 88 ? -10.133 -21.672 -9.531 1 95.62 88 HIS A N 1
ATOM 636 C CA . HIS A 1 88 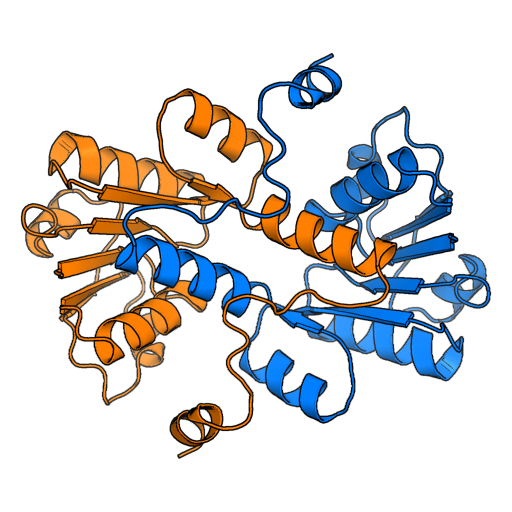? -11.234 -22.469 -10.07 1 95.62 88 HIS A CA 1
ATOM 637 C C . HIS A 1 88 ? -10.781 -23.297 -11.273 1 95.62 88 HIS A C 1
ATOM 639 O O . HIS A 1 88 ? -11.273 -24.391 -11.492 1 95.62 88 HIS A O 1
ATOM 645 N N . GLU A 1 89 ? -9.891 -22.766 -12.016 1 97.06 89 GLU A N 1
ATOM 646 C CA . GLU A 1 89 ? -9.469 -23.484 -13.219 1 97.06 89 GLU A CA 1
ATOM 647 C C . GLU A 1 89 ? -8.242 -24.344 -12.945 1 97.06 89 GLU A C 1
ATOM 649 O O . GLU A 1 89 ? -8.109 -25.438 -13.523 1 97.06 89 GLU A O 1
ATOM 654 N N . PHE A 1 90 ? -7.414 -23.953 -12.094 1 98 90 PHE A N 1
ATOM 655 C CA . PHE A 1 90 ? -6.16 -24.672 -11.898 1 98 90 PHE A CA 1
ATOM 656 C C . PHE A 1 90 ? -6.098 -25.281 -10.508 1 98 90 PHE A C 1
ATOM 658 O O . PHE A 1 90 ? -5.129 -25.969 -10.164 1 98 90 PHE A O 1
ATOM 665 N N . ASN A 1 91 ? -7.098 -25 -9.688 1 97.5 91 ASN A N 1
ATOM 666 C CA . ASN A 1 91 ? -7.242 -25.578 -8.352 1 97.5 91 ASN A CA 1
ATOM 667 C C . ASN A 1 91 ? -6.031 -25.266 -7.477 1 97.5 91 ASN A C 1
ATOM 669 O O . ASN A 1 91 ? -5.559 -26.125 -6.738 1 97.5 91 ASN A O 1
ATOM 673 N N . VAL A 1 92 ? -5.492 -24.094 -7.598 1 96.62 92 VAL A N 1
ATOM 674 C CA . VAL A 1 92 ? -4.414 -23.672 -6.711 1 96.62 92 VAL A CA 1
ATOM 675 C C . VAL A 1 92 ? -4.918 -23.625 -5.27 1 96.62 92 VAL A C 1
ATOM 677 O O . VAL A 1 92 ? -5.941 -23 -4.98 1 96.62 92 VAL A O 1
ATOM 680 N N . PRO A 1 93 ? -4.23 -24.266 -4.379 1 94.88 93 PRO A N 1
ATOM 681 C CA . PRO A 1 93 ? -4.727 -24.391 -3.008 1 94.88 93 PRO A CA 1
ATOM 682 C C . PRO A 1 93 ? -4.879 -23.047 -2.299 1 94.88 93 PRO A C 1
ATOM 684 O O . PRO A 1 93 ? -5.836 -22.844 -1.548 1 94.88 93 PRO A O 1
ATOM 687 N N . ARG A 1 94 ? -3.969 -22.188 -2.484 1 94.31 94 ARG A N 1
ATOM 688 C CA . ARG A 1 94 ? -3.994 -20.875 -1.835 1 94.31 94 ARG A CA 1
ATOM 689 C C . ARG A 1 94 ? -3.801 -19.75 -2.852 1 94.31 94 ARG A C 1
ATOM 691 O O . ARG A 1 94 ? -2.877 -19.797 -3.664 1 94.31 94 ARG A O 1
ATOM 698 N N . VAL A 1 95 ? -4.723 -18.734 -2.73 1 95.25 95 VAL A N 1
ATOM 699 C CA . VAL A 1 95 ? -4.629 -17.609 -3.664 1 95.25 95 VAL A CA 1
ATOM 700 C C . VAL A 1 95 ? -4.781 -16.297 -2.908 1 95.25 95 VAL A C 1
ATOM 702 O O . VAL A 1 95 ? -5.512 -16.219 -1.918 1 95.25 95 VAL A O 1
ATOM 705 N N . MET A 1 96 ? -4.047 -15.289 -3.414 1 95.62 96 MET A N 1
ATOM 706 C CA . MET A 1 96 ? -4.051 -13.961 -2.795 1 95.62 96 MET A CA 1
ATOM 707 C C . MET A 1 96 ? -4.07 -12.867 -3.855 1 95.62 96 MET A C 1
ATOM 709 O O . MET A 1 96 ? -3.258 -12.883 -4.781 1 95.62 96 MET A O 1
ATOM 713 N N . ALA A 1 97 ? -5.016 -11.977 -3.701 1 96.25 97 ALA A N 1
ATOM 714 C CA . ALA A 1 97 ? -5.086 -10.828 -4.602 1 96.25 97 ALA A CA 1
ATOM 715 C C . ALA A 1 97 ? -4.773 -9.531 -3.859 1 96.25 97 ALA A C 1
ATOM 717 O O . ALA A 1 97 ? -5.328 -9.266 -2.789 1 96.25 97 ALA A O 1
ATOM 718 N N . ARG A 1 98 ? -3.857 -8.789 -4.375 1 96.31 98 ARG A N 1
ATOM 719 C CA . ARG A 1 98 ? -3.623 -7.434 -3.896 1 96.31 98 ARG A CA 1
ATOM 720 C C . ARG A 1 98 ? -4.664 -6.469 -4.449 1 96.31 98 ARG A C 1
ATOM 722 O O . ARG A 1 98 ? -4.902 -6.426 -5.66 1 96.31 98 ARG A O 1
ATOM 729 N N . LEU A 1 99 ? -5.246 -5.664 -3.564 1 96.12 99 LEU A N 1
ATOM 730 C CA . LEU A 1 99 ? -6.238 -4.68 -3.979 1 96.12 99 LEU A CA 1
ATOM 731 C C . LEU A 1 99 ? -5.883 -3.291 -3.455 1 96.12 99 LEU A C 1
ATOM 733 O O . LEU A 1 99 ? -5.227 -3.166 -2.418 1 96.12 99 LEU A O 1
ATOM 737 N N . LYS A 1 100 ? -6.324 -2.271 -4.215 1 95.12 100 LYS A N 1
ATOM 738 C CA . LY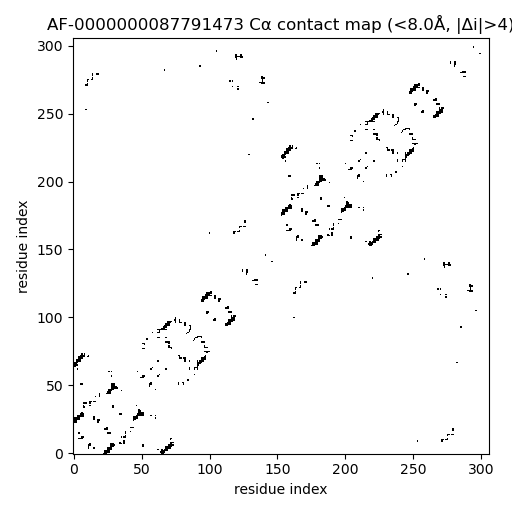S A 1 100 ? -6.16 -0.887 -3.785 1 95.12 100 LYS A CA 1
ATOM 739 C C . LYS A 1 100 ? -7.473 -0.312 -3.26 1 95.12 100 LYS A C 1
ATOM 741 O O . LYS A 1 100 ? -7.473 0.494 -2.328 1 95.12 100 LYS A O 1
ATOM 746 N N . ASP A 1 101 ? -8.555 -0.75 -3.826 1 94.5 101 ASP A N 1
ATOM 747 C CA . ASP A 1 101 ? -9.875 -0.219 -3.488 1 94.5 101 ASP A CA 1
ATOM 748 C C . ASP A 1 101 ? -10.477 -0.959 -2.295 1 94.5 101 ASP A C 1
ATOM 750 O O . ASP A 1 101 ? -10.805 -2.143 -2.393 1 94.5 101 ASP A O 1
ATOM 754 N N . PRO A 1 102 ? -10.75 -0.193 -1.228 1 92.75 102 PRO A N 1
ATOM 755 C CA . PRO A 1 102 ? -11.266 -0.86 -0.03 1 92.75 102 PRO A CA 1
ATOM 756 C C . PRO A 1 102 ? -12.68 -1.399 -0.217 1 92.75 102 PRO A C 1
ATOM 758 O O . PRO A 1 102 ? -13.047 -2.402 0.4 1 92.75 102 PRO A O 1
ATOM 761 N N . ILE A 1 103 ? -13.406 -0.687 -0.997 1 91.62 103 ILE A N 1
ATOM 762 C CA . ILE A 1 103 ? -14.773 -1.13 -1.227 1 91.62 103 ILE A CA 1
ATOM 763 C C . ILE A 1 103 ? -14.766 -2.482 -1.936 1 91.62 103 ILE A C 1
ATOM 765 O O . ILE A 1 103 ? -15.484 -3.404 -1.534 1 91.62 103 ILE A O 1
ATOM 769 N N . ARG A 1 104 ? -13.961 -2.652 -2.924 1 91.88 104 ARG A N 1
ATOM 770 C CA . ARG A 1 104 ? -13.828 -3.918 -3.641 1 91.88 104 ARG A CA 1
ATOM 771 C C . ARG A 1 104 ? -13.273 -5.008 -2.73 1 91.88 104 ARG A C 1
ATOM 773 O O . ARG A 1 104 ? -13.742 -6.145 -2.758 1 91.88 104 ARG A O 1
ATOM 780 N N . ALA A 1 105 ? -12.297 -4.609 -1.963 1 91.06 105 ALA A N 1
ATOM 781 C CA . ALA A 1 105 ? -11.688 -5.582 -1.061 1 91.06 105 ALA A CA 1
ATOM 782 C C . ALA A 1 105 ? -12.727 -6.18 -0.112 1 91.06 105 ALA A C 1
ATOM 784 O O . ALA A 1 105 ? -12.758 -7.391 0.105 1 91.06 105 ALA A O 1
ATOM 785 N N . ALA A 1 106 ? -13.547 -5.344 0.473 1 87.69 106 ALA A N 1
ATOM 786 C CA . ALA A 1 106 ? -14.578 -5.793 1.403 1 87.69 106 ALA A CA 1
ATOM 787 C C . ALA A 1 106 ? -15.57 -6.73 0.716 1 87.69 106 ALA A C 1
ATOM 789 O O . ALA A 1 106 ? -15.938 -7.766 1.271 1 87.69 106 ALA A O 1
ATOM 790 N N . LYS A 1 107 ? -15.93 -6.363 -0.497 1 90.06 107 LYS A N 1
ATOM 791 C CA . LYS A 1 107 ? -16.875 -7.156 -1.27 1 90.06 107 LYS A CA 1
ATOM 792 C C . LYS A 1 107 ? -16.328 -8.547 -1.559 1 90.06 107 LYS A C 1
ATOM 794 O O . LYS A 1 107 ? -17.016 -9.547 -1.375 1 90.06 107 LYS A O 1
ATOM 799 N N . TYR A 1 108 ? -15.141 -8.648 -1.885 1 87.5 108 TYR A N 1
ATOM 800 C CA . TYR A 1 108 ? -14.547 -9.922 -2.285 1 87.5 108 TYR A CA 1
ATOM 801 C C . TYR A 1 108 ? -14.234 -10.781 -1.07 1 87.5 108 TYR A C 1
ATOM 803 O O . TYR A 1 108 ? -14.328 -12.016 -1.133 1 87.5 108 TYR A O 1
ATOM 811 N N . ARG A 1 109 ? -13.859 -10.156 -0.03 1 85.88 109 ARG A N 1
ATOM 812 C CA . ARG A 1 109 ? -13.695 -10.898 1.216 1 85.88 109 ARG A CA 1
ATOM 813 C C . ARG A 1 109 ? -14.992 -11.602 1.61 1 85.88 109 ARG A C 1
ATOM 815 O O . ARG A 1 109 ? -14.969 -12.75 2.061 1 85.88 109 ARG A O 1
ATOM 822 N N . GLU A 1 110 ? -16.047 -10.914 1.411 1 87.19 110 GLU A N 1
ATOM 823 C CA . GLU A 1 110 ? -17.359 -11.484 1.71 1 87.19 110 GLU A CA 1
ATOM 824 C C . GLU A 1 110 ? -17.656 -12.688 0.816 1 87.19 110 GLU A C 1
ATOM 826 O O . GLU A 1 110 ? -18.406 -13.586 1.2 1 87.19 110 GLU A O 1
ATOM 831 N N . MET A 1 111 ? -17.078 -12.664 -0.332 1 86.31 111 MET A N 1
ATOM 832 C CA . MET A 1 111 ? -17.266 -13.758 -1.285 1 86.31 111 MET A CA 1
ATOM 833 C C . MET A 1 111 ? -16.266 -14.883 -1.033 1 86.31 111 MET A C 1
ATOM 835 O O . MET A 1 111 ? -16.203 -15.836 -1.805 1 86.31 111 MET A O 1
ATOM 839 N N . GLY A 1 112 ? -15.391 -14.781 0.028 1 83.38 112 GLY A N 1
ATOM 840 C CA . GLY A 1 112 ? -14.477 -15.836 0.421 1 83.38 112 GLY A CA 1
ATOM 841 C C . GLY A 1 112 ? -13.141 -15.758 -0.293 1 83.38 112 GLY A C 1
ATOM 842 O O . GLY A 1 112 ? -12.336 -16.688 -0.223 1 83.38 112 GLY A O 1
ATOM 843 N N . ILE A 1 113 ? -12.953 -14.688 -0.992 1 84.56 113 ILE A N 1
ATOM 844 C CA . ILE A 1 113 ? -11.68 -14.508 -1.681 1 84.56 113 ILE A CA 1
ATOM 845 C C . ILE A 1 113 ? -10.703 -13.773 -0.771 1 84.56 113 ILE A C 1
ATOM 847 O O . ILE A 1 113 ? -11.023 -12.711 -0.23 1 84.56 113 ILE A O 1
ATOM 851 N N . GLU A 1 114 ? -9.523 -14.391 -0.604 1 88.94 114 GLU A N 1
ATOM 852 C CA . GLU A 1 114 ? -8.508 -13.75 0.224 1 88.94 114 GLU A CA 1
ATOM 853 C C . GLU A 1 114 ? -7.871 -12.57 -0.499 1 88.94 114 GLU A C 1
ATOM 855 O O . GLU A 1 114 ? -7.438 -12.688 -1.646 1 88.94 114 GLU A O 1
ATOM 860 N N . THR A 1 115 ? -7.867 -11.414 0.161 1 93.06 115 THR A N 1
ATOM 861 C CA . THR A 1 115 ? -7.332 -10.203 -0.45 1 93.06 115 THR A CA 1
ATOM 862 C C . THR A 1 115 ? -6.461 -9.438 0.539 1 93.06 115 THR A C 1
ATOM 864 O O . THR A 1 115 ? -6.594 -9.609 1.753 1 93.06 115 THR A O 1
ATOM 867 N N . LEU A 1 116 ? -5.492 -8.797 0.082 1 94.12 116 LEU A N 1
ATOM 868 C CA . LEU A 1 116 ? -4.734 -7.785 0.812 1 94.12 116 LEU A CA 1
ATOM 869 C C . LEU A 1 116 ? -4.996 -6.395 0.243 1 94.12 116 LEU A C 1
ATOM 871 O O . LEU A 1 116 ? -4.621 -6.105 -0.896 1 94.12 116 LEU A O 1
ATOM 875 N N . CYS A 1 117 ? -5.641 -5.566 1.035 1 94.69 117 CYS A N 1
ATOM 876 C CA . CYS A 1 117 ? -5.969 -4.223 0.569 1 94.69 117 CYS A CA 1
ATOM 877 C C . CYS A 1 117 ? -4.922 -3.215 1.032 1 94.69 117 CYS A C 1
ATOM 879 O O . CYS A 1 117 ? -4.844 -2.895 2.219 1 94.69 117 CYS A O 1
ATOM 881 N N . VAL A 1 118 ? -4.227 -2.668 0.071 1 94.75 118 VAL A N 1
ATOM 882 C CA . VAL A 1 118 ? -3.104 -1.771 0.326 1 94.75 118 VAL A CA 1
ATOM 883 C C . VAL A 1 118 ? -3.602 -0.508 1.026 1 94.75 118 VAL A C 1
ATOM 885 O O . VAL A 1 118 ? -2.98 -0.033 1.979 1 94.75 118 VAL A O 1
ATOM 888 N N . THR A 1 119 ? -4.707 0.091 0.607 1 95 119 THR A N 1
ATOM 889 C CA . THR A 1 119 ? -5.242 1.337 1.147 1 95 119 THR A CA 1
ATOM 890 C C . THR A 1 119 ? -5.559 1.189 2.633 1 95 119 THR A C 1
ATOM 892 O O . THR A 1 119 ? -5.133 2.012 3.447 1 95 119 THR A O 1
ATOM 895 N N . THR A 1 120 ? -6.215 0.091 2.988 1 92.94 120 THR A N 1
ATOM 896 C CA . THR A 1 120 ? -6.633 -0.094 4.375 1 92.94 120 THR A CA 1
ATOM 897 C C . THR A 1 120 ? -5.434 -0.37 5.273 1 92.94 120 THR A C 1
ATOM 899 O O . THR A 1 120 ? -5.398 0.071 6.422 1 92.94 120 THR A O 1
ATOM 902 N N . VAL A 1 121 ? -4.488 -1.057 4.727 1 91.81 121 VAL A N 1
ATOM 903 C CA . VAL A 1 121 ? -3.277 -1.344 5.488 1 91.81 121 VAL A CA 1
ATOM 904 C C . VAL A 1 121 ? -2.537 -0.044 5.793 1 91.81 121 VAL A C 1
ATOM 906 O O . VAL A 1 121 ? -2.178 0.219 6.941 1 91.81 121 VAL A O 1
ATOM 909 N N . VAL A 1 122 ? -2.357 0.771 4.812 1 93.31 122 VAL A N 1
ATOM 910 C CA . VAL A 1 122 ? -1.604 2.014 4.953 1 93.31 122 VAL A CA 1
ATOM 911 C C . VAL A 1 122 ? -2.35 2.969 5.883 1 93.31 122 VAL A C 1
ATOM 913 O O . VAL A 1 122 ? -1.759 3.537 6.805 1 93.31 122 VAL A O 1
ATOM 916 N N . GLU A 1 123 ? -3.639 3.135 5.598 1 93.31 123 GLU A N 1
ATOM 917 C CA . GLU A 1 123 ? -4.441 4.02 6.438 1 93.31 123 GLU A CA 1
ATOM 918 C C . GLU A 1 123 ? -4.414 3.568 7.895 1 93.31 123 GLU A C 1
ATOM 920 O O . GLU A 1 123 ? -4.32 4.395 8.805 1 93.31 123 GLU A O 1
ATOM 925 N N . GLY A 1 124 ? -4.527 2.252 8.125 1 90.25 124 GLY A N 1
ATOM 926 C CA . GLY A 1 124 ? -4.477 1.719 9.477 1 90.25 124 GLY A CA 1
ATOM 927 C C . GLY A 1 124 ? -3.162 2.004 10.18 1 90.25 124 GLY A C 1
ATOM 928 O O . GLY A 1 124 ? -3.15 2.373 11.359 1 90.25 124 GLY A O 1
ATOM 929 N N . LEU A 1 125 ? -2.111 1.819 9.5 1 91.12 125 LEU A N 1
ATOM 930 C CA . LEU A 1 125 ? -0.793 2.064 10.07 1 91.12 125 LEU A CA 1
ATOM 931 C C . LEU A 1 125 ? -0.601 3.547 10.375 1 91.12 125 LEU A C 1
ATOM 933 O O . LEU A 1 125 ? -0.051 3.902 11.422 1 91.12 125 LEU A O 1
ATOM 937 N N . LEU A 1 126 ? -1.083 4.402 9.5 1 93.69 126 LEU A N 1
ATOM 938 C CA . LEU A 1 126 ? -0.967 5.84 9.703 1 93.69 126 LEU A CA 1
ATOM 939 C C . LEU A 1 126 ? -1.817 6.289 10.891 1 93.69 126 LEU A C 1
ATOM 941 O O . LEU A 1 126 ? -1.419 7.18 11.648 1 93.69 126 LEU A O 1
ATOM 945 N N . GLU A 1 127 ? -2.955 5.699 11.016 1 91.62 127 GLU A N 1
ATOM 946 C CA . GLU A 1 127 ? -3.803 6.012 12.164 1 91.62 127 GLU A CA 1
ATOM 947 C C . GLU A 1 127 ? -3.107 5.652 13.477 1 91.62 127 GLU A C 1
ATOM 949 O O . GLU A 1 127 ? -3.135 6.43 14.43 1 91.62 127 GLU A O 1
ATOM 954 N N . LEU A 1 128 ? -2.535 4.449 13.5 1 88.44 128 LEU A N 1
ATOM 955 C CA . LEU A 1 128 ? -1.808 4.02 14.688 1 88.44 128 LEU A CA 1
ATOM 956 C C . LEU A 1 128 ? -0.656 4.973 14.992 1 88.44 128 LEU A C 1
ATOM 958 O O . LEU A 1 128 ? -0.443 5.344 16.156 1 88.44 128 LEU A O 1
ATOM 962 N N . TRP A 1 129 ? 0.026 5.316 14.016 1 90.88 129 TRP A N 1
ATOM 963 C CA . TRP A 1 129 ? 1.111 6.285 14.156 1 90.88 129 TRP A CA 1
ATOM 964 C C . TRP A 1 129 ? 0.597 7.602 14.727 1 90.88 129 TRP A C 1
ATOM 966 O O . TRP A 1 129 ? 1.196 8.156 15.648 1 90.88 129 TRP A O 1
ATOM 976 N N . ALA A 1 130 ? -0.51 8.117 14.203 1 90 130 ALA A N 1
ATOM 977 C CA . ALA A 1 130 ? -1.066 9.398 14.625 1 90 130 ALA A CA 1
ATOM 978 C C . ALA A 1 130 ? -1.513 9.352 16.078 1 90 130 ALA A C 1
ATOM 980 O O . ALA A 1 130 ? -1.356 10.328 16.812 1 90 130 ALA A O 1
ATOM 981 N N . GLN A 1 131 ? -1.974 8.211 16.453 1 84.38 131 GLN A N 1
ATOM 982 C CA . GLN A 1 131 ? -2.531 8.086 17.797 1 84.38 131 GLN A CA 1
ATOM 983 C C . GLN A 1 131 ? -1.435 7.816 18.828 1 84.38 131 GLN A C 1
ATOM 985 O O . GLN A 1 131 ? -1.5 8.305 19.953 1 84.38 131 GLN A O 1
ATOM 990 N N . ASN A 1 132 ? -0.438 7.031 18.422 1 82.56 132 ASN A N 1
ATOM 991 C CA . ASN A 1 132 ? 0.521 6.531 19.406 1 82.56 132 ASN A CA 1
ATOM 992 C C . ASN A 1 132 ? 1.842 7.293 19.328 1 82.56 132 ASN A C 1
ATOM 994 O O . ASN A 1 132 ? 2.664 7.207 20.25 1 82.56 132 ASN A O 1
ATOM 998 N N . GLY A 1 133 ? 2.014 8.148 18.391 1 74.94 133 GLY A N 1
ATOM 999 C CA . GLY A 1 133 ? 3.242 8.906 18.203 1 74.94 133 GLY A CA 1
ATOM 1000 C C . GLY A 1 133 ? 4.379 8.07 17.641 1 74.94 133 GLY A C 1
ATOM 1001 O O . GLY A 1 133 ? 5.465 8.594 17.391 1 74.94 133 GLY A O 1
ATOM 1002 N N . ASP A 1 134 ? 4.25 6.723 17.578 1 72.12 134 ASP A N 1
ATOM 1003 C CA . ASP A 1 134 ? 5.289 5.852 17.047 1 72.12 134 ASP A CA 1
ATOM 1004 C C . ASP A 1 134 ? 4.688 4.785 16.125 1 72.12 134 ASP A C 1
ATOM 1006 O O . ASP A 1 134 ? 3.475 4.578 16.125 1 72.12 134 ASP A O 1
ATOM 1010 N N . PHE A 1 135 ? 5.617 4.398 15.031 1 63.97 135 PHE A N 1
ATOM 1011 C CA . PHE A 1 135 ? 5.195 3.287 14.18 1 63.97 135 PHE A CA 1
ATOM 1012 C C . PHE A 1 135 ? 5.301 1.965 14.93 1 63.97 135 PHE A C 1
ATOM 1014 O O . PHE A 1 135 ? 6.242 1.754 15.703 1 63.97 135 PHE A O 1
ATOM 1021 N N . PRO A 1 136 ? 4.191 1.215 14.891 1 53.94 136 PRO A N 1
ATOM 1022 C CA . PRO A 1 136 ? 4.535 -0.17 15.219 1 53.94 136 PRO A CA 1
ATOM 1023 C C . PRO A 1 136 ? 5.609 -0.744 14.297 1 53.94 136 PRO A C 1
ATOM 1025 O O . PRO A 1 136 ? 5.902 -0.166 13.25 1 53.94 136 PRO A O 1
ATOM 1028 N N . GLU A 1 137 ? 6.438 -1.566 14.734 1 55.06 137 GLU A N 1
ATOM 1029 C CA . GLU A 1 137 ? 7.359 -2.287 13.859 1 55.06 137 GLU A CA 1
ATOM 1030 C C . GLU A 1 137 ? 6.688 -2.664 12.539 1 55.06 137 GLU A C 1
ATOM 1032 O O . GLU A 1 137 ? 5.605 -3.252 12.539 1 55.06 137 GLU A O 1
ATOM 1037 N N . LEU A 1 138 ? 6.938 -1.902 11.492 1 61.22 138 LEU A N 1
ATOM 1038 C CA . LEU A 1 138 ? 6.32 -2.113 10.188 1 61.22 138 LEU A CA 1
ATOM 1039 C C . LEU A 1 138 ? 6.809 -3.416 9.562 1 61.22 138 LEU A C 1
ATOM 1041 O O . LEU A 1 138 ? 7.988 -3.754 9.656 1 61.22 138 LEU A O 1
ATOM 1045 N N . PRO A 1 139 ? 5.867 -4.254 9.227 1 53.62 139 PRO A N 1
ATOM 1046 C CA . PRO A 1 139 ? 6.328 -5.449 8.516 1 53.62 139 PRO A CA 1
ATOM 1047 C C . PRO A 1 139 ? 7.191 -5.117 7.305 1 53.62 139 PRO A C 1
ATOM 1049 O O . PRO A 1 139 ? 6.934 -4.133 6.609 1 53.62 139 PRO A O 1
ATOM 1052 N N . GLY A 1 140 ? 8.227 -5.871 7.094 1 52.62 140 GLY A N 1
ATOM 1053 C CA . GLY A 1 140 ? 9.125 -5.711 5.961 1 52.62 140 GLY A CA 1
ATOM 1054 C C . GLY A 1 140 ? 10.281 -4.773 6.25 1 52.62 140 GLY A C 1
ATOM 1055 O O . GLY A 1 140 ? 11.195 -4.633 5.434 1 52.62 140 GLY A O 1
ATOM 1056 N N . GLU A 1 141 ? 9.938 -3.734 7.152 1 51.56 141 GLU A N 1
ATOM 1057 C CA . GLU A 1 141 ? 11.086 -2.889 7.484 1 51.56 141 GLU A CA 1
ATOM 1058 C C . GLU A 1 141 ? 12.234 -3.715 8.047 1 51.56 141 GLU A C 1
ATOM 1060 O O . GLU A 1 141 ? 12.156 -4.219 9.172 1 51.56 141 GLU A O 1
ATOM 1065 N N . MET A 1 142 ? 12.664 -4.535 7.348 1 39.5 142 MET A N 1
ATOM 1066 C CA . MET A 1 142 ? 13.938 -5.141 7.738 1 39.5 142 MET A CA 1
ATOM 1067 C C . MET A 1 142 ? 14.859 -4.105 8.367 1 39.5 142 MET A C 1
ATOM 1069 O O . MET A 1 142 ? 14.883 -2.949 7.945 1 39.5 142 MET A O 1
ATOM 1073 N N . SER A 1 143 ? 15.25 -4.305 9.57 1 36.34 143 SER A N 1
ATOM 1074 C CA . SER A 1 143 ? 16.391 -3.586 10.148 1 36.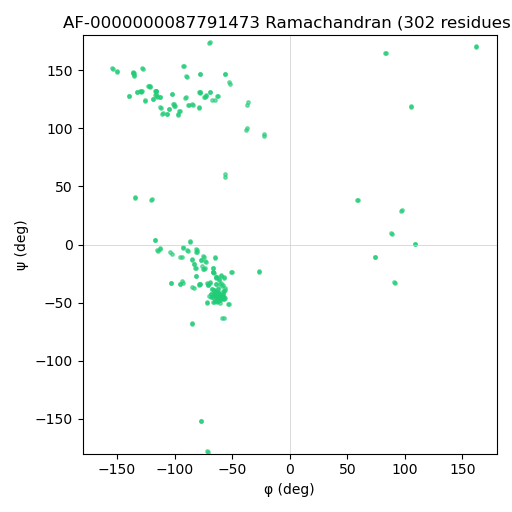34 143 SER A CA 1
ATOM 1075 C C . SER A 1 143 ? 17.312 -3.064 9.055 1 36.34 143 SER A C 1
ATOM 1077 O O . SER A 1 143 ? 17.812 -3.834 8.227 1 36.34 143 SER A O 1
ATOM 1079 N N . ALA A 1 144 ? 17.234 -1.87 8.594 1 33.72 144 ALA A N 1
ATOM 1080 C CA . ALA A 1 144 ? 18.344 -1.272 7.875 1 33.72 144 ALA A CA 1
ATOM 1081 C C . ALA A 1 144 ? 19.672 -1.886 8.32 1 33.72 144 ALA A C 1
ATOM 1083 O O . ALA A 1 144 ? 20.734 -1.522 7.805 1 33.72 144 ALA A O 1
ATOM 1084 N N . SER A 1 145 ? 19.844 -2.41 9.344 1 30.84 145 SER A N 1
ATOM 1085 C CA . SER A 1 145 ? 21.188 -2.934 9.602 1 30.84 145 SER A CA 1
ATOM 1086 C C . SER A 1 145 ? 21.594 -3.957 8.547 1 30.84 145 SER A C 1
ATOM 1088 O O . SER A 1 145 ? 22.75 -4.02 8.148 1 30.84 145 SER A O 1
ATOM 1090 N N . GLY A 1 146 ? 21 -5.113 8.328 1 27.8 146 GLY A N 1
ATOM 1091 C CA . GLY A 1 146 ? 21.656 -6.207 7.625 1 27.8 146 GLY A CA 1
ATOM 1092 C C . GLY A 1 146 ? 21.531 -6.105 6.117 1 27.8 146 GLY A C 1
ATOM 1093 O O . GLY A 1 146 ? 22.5 -6.289 5.391 1 27.8 146 GLY A O 1
ATOM 1094 N N . ASP A 1 147 ? 20.344 -6.25 5.352 1 29.58 147 ASP A N 1
ATOM 1095 C CA . ASP A 1 147 ? 20.391 -6.656 3.949 1 29.58 147 ASP A CA 1
ATOM 1096 C C . ASP A 1 147 ? 20.406 -5.441 3.025 1 29.58 147 ASP A C 1
ATOM 1098 O O . ASP A 1 147 ? 20.188 -5.57 1.819 1 29.58 147 ASP A O 1
ATOM 1102 N N . ALA A 1 148 ? 20.219 -4.227 3.23 1 32.47 148 ALA A N 1
ATOM 1103 C CA . ALA A 1 148 ? 20.547 -3.146 2.303 1 32.47 148 ALA A CA 1
ATOM 1104 C C . ALA A 1 148 ? 21.984 -3.281 1.792 1 32.47 148 ALA A C 1
ATOM 1106 O O . ALA A 1 148 ? 22.406 -2.527 0.914 1 32.47 148 ALA A O 1
ATOM 1107 N N . SER A 1 149 ? 22.797 -3.877 2.406 1 27.45 149 SER A N 1
ATOM 1108 C CA . SER A 1 149 ? 24.125 -4.191 1.91 1 27.45 149 SER A CA 1
ATOM 1109 C C . SER A 1 149 ? 24.062 -5.008 0.623 1 27.45 149 SER A C 1
ATOM 1111 O O . SER A 1 149 ? 24.984 -4.961 -0.195 1 27.45 149 SER A O 1
ATOM 1113 N N . ALA A 1 150 ? 23.172 -5.879 0.42 1 30.59 150 ALA A N 1
ATOM 1114 C CA . ALA A 1 150 ? 23.25 -6.727 -0.765 1 30.59 150 ALA A CA 1
ATOM 1115 C C . ALA A 1 150 ? 22.781 -5.977 -2.008 1 30.59 150 ALA A C 1
ATOM 1117 O O . ALA A 1 150 ? 23.109 -6.359 -3.133 1 30.59 150 ALA A O 1
ATOM 1118 N N . LEU A 1 151 ? 21.859 -5.109 -2.016 1 28.27 151 LEU A N 1
ATOM 1119 C CA . LEU A 1 151 ? 21.438 -4.492 -3.266 1 28.27 151 LEU A CA 1
ATOM 1120 C C . LEU A 1 151 ? 22.375 -3.354 -3.66 1 28.27 151 LEU A C 1
ATOM 1122 O O . LEU A 1 151 ? 22.234 -2.781 -4.742 1 28.27 151 LEU A O 1
ATOM 1126 N N . LEU A 1 152 ? 23.047 -2.865 -2.85 1 25.44 152 LEU A N 1
ATOM 1127 C CA . LEU A 1 152 ? 24.078 -1.902 -3.219 1 25.44 152 LEU A CA 1
ATOM 1128 C C . LEU A 1 152 ? 25.359 -2.611 -3.621 1 25.44 152 LEU A C 1
ATOM 1130 O O . LEU A 1 152 ? 26.344 -1.964 -3.992 1 25.44 152 LEU A O 1
ATOM 1134 N N . ASP A 1 153 ? 25.531 -3.869 -3.369 1 2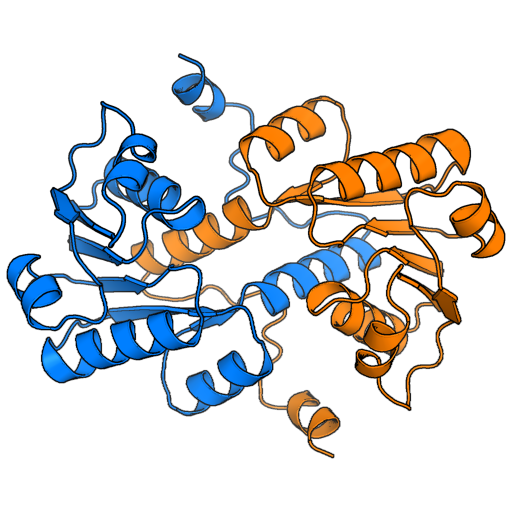4.23 153 ASP A N 1
ATOM 1135 C CA . ASP A 1 153 ? 26.719 -4.434 -3.996 1 24.23 153 ASP A CA 1
ATOM 1136 C C . ASP A 1 153 ? 26.438 -4.859 -5.438 1 24.23 153 ASP A C 1
ATOM 1138 O O . ASP A 1 153 ? 25.391 -5.453 -5.719 1 24.23 153 ASP A O 1
ATOM 1142 N N . MET B 1 1 ? -5.926 16.062 19.469 1 91.56 1 MET B N 1
ATOM 1143 C CA . MET B 1 1 ? -4.77 16.297 18.609 1 91.56 1 MET B CA 1
ATOM 1144 C C . MET B 1 1 ? -5.199 16.938 17.281 1 91.56 1 MET B C 1
ATOM 1146 O O . MET B 1 1 ? -6.277 16.641 16.766 1 91.56 1 MET B O 1
ATOM 1150 N N . LYS B 1 2 ? -4.402 17.906 16.844 1 97.69 2 LYS B N 1
ATOM 1151 C CA . LYS B 1 2 ? -4.648 18.562 15.57 1 97.69 2 LYS B CA 1
ATOM 1152 C C . LYS B 1 2 ? -3.727 18.016 14.484 1 97.69 2 LYS B C 1
ATOM 1154 O O . LYS B 1 2 ? -2.502 18.078 14.617 1 97.69 2 LYS B O 1
ATOM 1159 N N . ILE B 1 3 ? -4.312 17.469 13.414 1 98 3 ILE B N 1
ATOM 1160 C CA . ILE B 1 3 ? -3.523 16.766 12.414 1 98 3 ILE B CA 1
ATOM 1161 C C . ILE B 1 3 ? -3.863 17.297 11.016 1 98 3 ILE B C 1
ATOM 1163 O O . ILE B 1 3 ? -5.035 17.438 10.672 1 98 3 ILE B O 1
ATOM 1167 N N . MET B 1 4 ? -2.82 17.578 10.289 1 98.75 4 MET B N 1
ATOM 1168 C CA . MET B 1 4 ? -2.994 17.969 8.891 1 98.75 4 MET B CA 1
ATOM 1169 C C . MET B 1 4 ? -2.66 16.812 7.961 1 98.75 4 MET B C 1
ATOM 1171 O O . MET B 1 4 ? -1.618 16.172 8.109 1 98.75 4 MET B O 1
ATOM 1175 N N . ILE B 1 5 ? -3.547 16.547 7.074 1 98.75 5 ILE B N 1
ATOM 1176 C CA . ILE B 1 5 ? -3.359 15.539 6.043 1 98.75 5 ILE B CA 1
ATOM 1177 C C . ILE B 1 5 ? -3.256 16.203 4.676 1 98.75 5 ILE B C 1
ATOM 1179 O O . ILE B 1 5 ? -4.176 16.906 4.25 1 98.75 5 ILE B O 1
ATOM 1183 N N . VAL B 1 6 ? -2.104 16.016 4.062 1 98.81 6 VAL B N 1
ATOM 1184 C CA . VAL B 1 6 ? -1.947 16.531 2.709 1 98.81 6 VAL B CA 1
ATOM 1185 C C . VAL B 1 6 ? -2.143 15.414 1.691 1 98.81 6 VAL B C 1
ATOM 1187 O O . VAL B 1 6 ? -1.348 14.469 1.638 1 98.81 6 VAL B O 1
ATOM 1190 N N . GLY B 1 7 ? -3.092 15.539 0.843 1 98.62 7 GLY B N 1
ATOM 1191 C CA . GLY B 1 7 ? -3.564 14.484 -0.046 1 98.62 7 GLY B CA 1
ATOM 1192 C C . GLY B 1 7 ? -4.895 13.898 0.381 1 98.62 7 GLY B C 1
ATOM 1193 O O . GLY B 1 7 ? -5.004 13.312 1.462 1 98.62 7 GLY B O 1
ATOM 1194 N N . CYS B 1 8 ? -5.832 14.047 -0.465 1 98.44 8 CYS B N 1
ATOM 1195 C CA . CYS B 1 8 ? -7.172 13.57 -0.14 1 98.44 8 CYS B CA 1
ATOM 1196 C C . CYS B 1 8 ? -7.637 12.523 -1.145 1 98.44 8 CYS B C 1
ATOM 1198 O O . CYS B 1 8 ? -8.766 12.594 -1.644 1 98.44 8 CYS B O 1
ATOM 1200 N N . GLY B 1 9 ? -6.703 11.703 -1.526 1 96.5 9 GLY B N 1
ATOM 1201 C CA . GLY B 1 9 ? -7.078 10.531 -2.303 1 96.5 9 GLY B CA 1
ATOM 1202 C C . GLY B 1 9 ? -7.695 9.43 -1.463 1 96.5 9 GLY B C 1
ATOM 1203 O O . GLY B 1 9 ? -8.328 9.703 -0.442 1 96.5 9 GLY B O 1
ATOM 1204 N N . ARG B 1 10 ? -7.574 8.164 -1.851 1 94.06 10 ARG B N 1
ATOM 1205 C CA . ARG B 1 10 ? -8.172 7.023 -1.159 1 94.06 10 ARG B CA 1
ATOM 1206 C C . ARG B 1 10 ? -7.652 6.918 0.271 1 94.06 10 ARG B C 1
ATOM 1208 O O . ARG B 1 10 ? -8.438 6.816 1.216 1 94.06 10 ARG B O 1
ATOM 1215 N N . VAL B 1 11 ? -6.371 7.016 0.403 1 96.19 11 VAL B N 1
ATOM 1216 C CA . VAL B 1 11 ? -5.758 6.859 1.716 1 96.19 11 VAL B CA 1
ATOM 1217 C C . VAL B 1 11 ? -6.066 8.078 2.582 1 96.19 11 VAL B C 1
ATOM 1219 O O . VAL B 1 11 ? -6.535 7.938 3.715 1 96.19 11 VAL B O 1
ATOM 1222 N N . GLY B 1 12 ? -5.828 9.281 2.049 1 98.06 12 GLY B N 1
ATOM 1223 C CA . GLY B 1 12 ? -5.996 10.508 2.812 1 98.06 12 GLY B CA 1
ATOM 1224 C C . GLY B 1 12 ? -7.418 10.719 3.293 1 98.06 12 GLY B C 1
ATOM 1225 O O . GLY B 1 12 ? -7.641 11.125 4.438 1 98.06 12 GLY B O 1
ATOM 1226 N N . ALA B 1 13 ? -8.359 10.477 2.428 1 97.81 13 ALA B N 1
ATOM 1227 C CA . ALA B 1 13 ? -9.766 10.672 2.793 1 97.81 13 ALA B CA 1
ATOM 1228 C C . ALA B 1 13 ? -10.172 9.727 3.922 1 97.81 13 ALA B C 1
ATOM 1230 O O . ALA B 1 13 ? -10.797 10.148 4.895 1 97.81 13 ALA B O 1
ATOM 1231 N N . ARG B 1 14 ? -9.789 8.508 3.83 1 95.75 14 ARG B N 1
ATOM 1232 C CA . ARG B 1 14 ? -10.141 7.52 4.844 1 95.75 14 ARG B CA 1
ATOM 1233 C C . ARG B 1 14 ? -9.438 7.812 6.164 1 95.75 14 ARG B C 1
ATOM 1235 O O . ARG B 1 14 ? -10.039 7.695 7.234 1 95.75 14 ARG B O 1
ATOM 1242 N N . LEU B 1 15 ? -8.203 8.156 6.059 1 96.75 15 LEU B N 1
ATOM 1243 C CA . LEU B 1 15 ? -7.457 8.531 7.258 1 96.75 15 LEU B CA 1
ATOM 1244 C C . LEU B 1 15 ? -8.125 9.695 7.969 1 96.75 15 LEU B C 1
ATOM 1246 O O . LEU B 1 15 ? -8.281 9.68 9.195 1 96.75 15 LEU B O 1
ATOM 1250 N N . ALA B 1 16 ? -8.5 10.711 7.164 1 98.31 16 ALA B N 1
ATOM 1251 C CA . ALA B 1 16 ? -9.156 11.898 7.711 1 98.31 16 ALA B CA 1
ATOM 1252 C C . ALA B 1 16 ? -10.43 11.516 8.469 1 98.31 16 ALA B C 1
ATOM 1254 O O . ALA B 1 16 ? -10.641 11.961 9.594 1 98.31 16 ALA B O 1
ATOM 1255 N N . GLN B 1 17 ? -11.172 10.68 7.859 1 96.88 17 GLN B N 1
ATOM 1256 C CA . GLN B 1 17 ? -12.43 10.242 8.461 1 96.88 17 GLN B CA 1
ATOM 1257 C C . GLN B 1 17 ? -12.188 9.492 9.766 1 96.88 17 GLN B C 1
ATOM 1259 O O . GLN B 1 17 ? -12.852 9.75 10.773 1 96.88 17 GLN B O 1
ATOM 1264 N N . ARG B 1 18 ? -11.25 8.664 9.742 1 94.06 18 ARG B N 1
ATOM 1265 C CA . ARG B 1 18 ? -10.969 7.836 10.914 1 94.06 18 ARG B CA 1
ATOM 1266 C C . ARG B 1 18 ? -10.445 8.688 12.07 1 94.06 18 ARG B C 1
ATOM 1268 O O . ARG B 1 18 ? -10.859 8.508 13.219 1 94.06 18 ARG B O 1
ATOM 1275 N N . LEU B 1 19 ? -9.578 9.531 11.781 1 96.25 19 LEU B N 1
ATOM 1276 C CA . LEU B 1 19 ? -9 10.375 12.82 1 96.25 19 LEU B CA 1
ATOM 1277 C C . LEU B 1 19 ? -10.055 11.305 13.414 1 96.25 19 LEU B C 1
ATOM 1279 O O . LEU B 1 19 ? -10.086 11.531 14.625 1 96.25 19 LEU B O 1
ATOM 1283 N N . GLU B 1 20 ? -10.859 11.828 12.523 1 96.62 20 GLU B N 1
ATOM 1284 C CA . GLU B 1 20 ? -11.938 12.688 13 1 96.62 20 GLU B CA 1
ATOM 1285 C C . GLU B 1 20 ? -12.883 11.93 13.93 1 96.62 20 GLU B C 1
ATOM 1287 O O . GLU B 1 20 ? -13.234 12.438 15 1 96.62 20 GLU B O 1
ATOM 1292 N N . ARG B 1 21 ? -13.25 10.773 13.547 1 93.44 21 ARG B N 1
ATOM 1293 C CA . ARG B 1 21 ? -14.125 9.938 14.367 1 93.44 21 ARG B CA 1
ATOM 1294 C C . ARG B 1 21 ? -13.477 9.617 15.711 1 93.44 21 ARG B C 1
ATOM 1296 O O . ARG B 1 21 ? -14.164 9.43 16.719 1 93.44 21 ARG B O 1
ATOM 1303 N N . GLY B 1 22 ? -12.219 9.562 15.656 1 92.69 22 GLY B N 1
ATOM 1304 C CA . GLY B 1 22 ? -11.477 9.281 16.875 1 92.69 22 GLY B CA 1
ATOM 1305 C C . GLY B 1 22 ? -11.297 10.492 17.766 1 92.69 22 GLY B C 1
ATOM 1306 O O . GLY B 1 22 ? -10.695 10.398 18.828 1 92.69 22 GLY B O 1
ATOM 1307 N N . GLY B 1 23 ? -11.711 11.656 17.25 1 95.06 23 GLY B N 1
ATOM 1308 C CA . GLY B 1 23 ? -11.734 12.836 18.109 1 95.06 23 GLY B CA 1
ATOM 1309 C C . GLY B 1 23 ? -10.656 13.852 17.75 1 95.06 23 GLY B C 1
ATOM 1310 O O . GLY B 1 23 ? -10.531 14.883 18.406 1 95.06 23 GLY B O 1
ATOM 1311 N N . SER B 1 24 ? -9.914 13.539 16.766 1 96.88 24 SER B N 1
ATOM 1312 C CA . SER B 1 24 ? -8.859 14.469 16.375 1 96.88 24 SER B CA 1
ATOM 1313 C C . SER B 1 24 ? -9.43 15.641 15.57 1 96.88 24 SER B C 1
ATOM 1315 O O . SER B 1 24 ? -10.445 15.5 14.891 1 96.88 24 SER B O 1
ATOM 1317 N N . GLU B 1 25 ? -8.82 16.797 15.742 1 98.12 25 GLU B N 1
ATOM 1318 C CA . GLU B 1 25 ? -9.062 17.891 14.82 1 98.12 25 GLU B CA 1
ATOM 1319 C C . GLU B 1 25 ? -8.273 17.719 13.523 1 98.12 25 GLU B C 1
ATOM 1321 O O . GLU B 1 25 ? -7.043 17.719 13.539 1 98.12 25 GLU B O 1
ATOM 1326 N N . VAL B 1 26 ? -9.031 17.594 12.375 1 98.56 26 VAL B N 1
ATOM 1327 C CA . VAL B 1 26 ? -8.359 17.203 11.141 1 98.56 26 VAL B CA 1
ATOM 1328 C C . VAL B 1 26 ? -8.445 18.328 10.117 1 98.56 26 VAL B C 1
ATOM 1330 O O . VAL B 1 26 ? -9.5 18.953 9.953 1 98.56 26 VAL B O 1
ATOM 1333 N N . ILE B 1 27 ? -7.344 18.641 9.523 1 98.81 27 ILE B N 1
ATOM 1334 C CA . ILE B 1 27 ? -7.238 19.547 8.398 1 98.81 27 ILE B CA 1
ATOM 1335 C C . ILE B 1 27 ? -6.754 18.797 7.16 1 98.81 27 ILE B C 1
ATOM 1337 O O . ILE B 1 27 ? -5.723 18.125 7.203 1 98.81 27 ILE B O 1
ATOM 1341 N N . VAL B 1 28 ? -7.492 18.938 6.039 1 98.81 28 VAL B N 1
ATOM 1342 C CA . VAL B 1 28 ? -7.137 18.219 4.816 1 98.81 28 VAL B CA 1
ATOM 1343 C C . VAL B 1 28 ? -6.793 19.219 3.717 1 98.81 28 VAL B C 1
ATOM 1345 O O . VAL B 1 28 ? -7.543 20.172 3.473 1 98.81 28 VAL B O 1
ATOM 1348 N N . VAL B 1 29 ? -5.648 19.016 3.113 1 98.88 29 VAL B N 1
ATOM 1349 C CA . VAL B 1 29 ? -5.207 19.859 2.008 1 98.88 29 VAL B CA 1
ATOM 1350 C C . VAL B 1 29 ? -5.094 19.016 0.734 1 98.88 29 VAL B C 1
ATOM 1352 O O . VAL B 1 29 ? -4.516 17.922 0.747 1 98.88 29 VAL B O 1
ATOM 1355 N N . ASP B 1 30 ? -5.668 19.531 -0.375 1 98.69 30 ASP B N 1
ATOM 1356 C CA . ASP B 1 30 ? -5.52 18.859 -1.668 1 98.69 30 ASP B CA 1
ATOM 1357 C C . ASP B 1 30 ? -5.566 19.875 -2.811 1 98.69 30 ASP B C 1
ATOM 1359 O O . ASP B 1 30 ? -6.246 20.906 -2.713 1 98.69 30 ASP B O 1
ATOM 1363 N N . GLU B 1 31 ? -4.844 19.516 -3.834 1 98.12 31 GLU B N 1
ATOM 1364 C CA . GLU B 1 31 ? -4.781 20.422 -4.98 1 98.12 31 GLU B CA 1
ATOM 1365 C C . GLU B 1 31 ? -5.977 20.234 -5.902 1 98.12 31 GLU B C 1
ATOM 1367 O O . GLU B 1 31 ? -6.23 21.047 -6.785 1 98.12 31 GLU B O 1
ATOM 1372 N N . ASP B 1 32 ? -6.684 19.188 -5.82 1 98.12 32 ASP B N 1
ATOM 1373 C CA . ASP B 1 32 ? -7.914 18.906 -6.555 1 98.12 32 ASP B CA 1
ATOM 1374 C C . ASP B 1 32 ? -9.133 19.016 -5.641 1 98.12 32 ASP B C 1
ATOM 1376 O O . ASP B 1 32 ? -9.367 18.141 -4.812 1 98.12 32 ASP B O 1
ATOM 1380 N N . ARG B 1 33 ? -9.977 19.984 -5.852 1 97.56 33 ARG B N 1
ATOM 1381 C CA . ARG B 1 33 ? -11.117 20.266 -4.988 1 97.56 33 ARG B CA 1
ATOM 1382 C C . ARG B 1 33 ? -12.109 19.094 -5.008 1 97.56 33 ARG B C 1
ATOM 1384 O O . ARG B 1 33 ? -12.797 18.844 -4.02 1 97.56 33 ARG B O 1
ATOM 1391 N N . GLU B 1 34 ? -12.148 18.391 -6.09 1 97.94 34 GLU B N 1
ATOM 1392 C CA . GLU B 1 34 ? -13.125 17.312 -6.266 1 97.94 34 GLU B CA 1
ATOM 1393 C C . GLU B 1 34 ? -12.875 16.172 -5.289 1 97.94 34 GLU B C 1
ATOM 1395 O O . GLU B 1 34 ? -13.789 15.406 -4.973 1 97.94 34 GLU B O 1
ATOM 1400 N N . THR B 1 35 ? -11.648 16.062 -4.848 1 97.94 35 THR B N 1
ATOM 1401 C CA . THR B 1 35 ? -11.297 14.953 -3.973 1 97.94 35 THR B CA 1
ATOM 1402 C C . THR B 1 35 ? -12 15.078 -2.627 1 97.94 35 THR B C 1
ATOM 1404 O O . THR B 1 35 ? -12.227 14.078 -1.941 1 97.94 35 THR B O 1
ATOM 1407 N N . PHE B 1 36 ? -12.43 16.266 -2.172 1 98.31 36 PHE B N 1
ATOM 1408 C CA . PHE B 1 36 ? -13.047 16.484 -0.869 1 98.31 36 PHE B CA 1
ATOM 1409 C C . PHE B 1 36 ? -14.398 15.789 -0.787 1 98.31 36 PHE B C 1
ATOM 1411 O O . PHE B 1 36 ? -14.906 15.539 0.308 1 98.31 36 PHE B O 1
ATOM 1418 N N . ALA B 1 37 ? -14.945 15.508 -1.959 1 97.38 37 ALA B N 1
ATOM 1419 C CA . ALA B 1 37 ? -16.219 14.789 -1.984 1 97.38 37 ALA B CA 1
ATOM 1420 C C . ALA B 1 37 ? -16.094 13.43 -1.305 1 97.38 37 ALA B C 1
ATOM 1422 O O . ALA B 1 37 ? -17.062 12.922 -0.727 1 97.38 37 ALA B O 1
ATOM 1423 N N . SER B 1 38 ? -14.914 12.906 -1.305 1 96.62 38 SER B N 1
ATOM 1424 C CA . SER B 1 38 ? -14.68 11.578 -0.747 1 96.62 38 SER B CA 1
ATOM 1425 C C . SER B 1 38 ? -14.727 11.602 0.777 1 96.62 38 SER B C 1
ATOM 1427 O O . SER B 1 38 ? -14.797 10.555 1.417 1 96.62 38 SER B O 1
ATOM 1429 N N . LEU B 1 39 ? -14.68 12.695 1.403 1 97.69 39 LEU B N 1
ATOM 1430 C CA . LEU B 1 39 ? -14.711 12.828 2.855 1 97.69 39 LEU B CA 1
ATOM 1431 C C . LEU B 1 39 ? -16.125 12.57 3.391 1 97.69 39 LEU B C 1
ATOM 1433 O O . LEU B 1 39 ? -16.297 12.227 4.562 1 97.69 39 LEU B O 1
ATOM 1437 N N . GLY B 1 40 ? -17.031 12.719 2.512 1 94.88 40 GLY B N 1
ATOM 1438 C CA . GLY B 1 40 ? -18.422 12.516 2.914 1 94.88 40 GLY B CA 1
ATOM 1439 C C . GLY B 1 40 ? -19.047 13.742 3.557 1 94.88 40 GLY B C 1
ATOM 1440 O O . GLY B 1 40 ? -18.328 14.664 3.963 1 94.88 40 GLY B O 1
ATOM 1441 N N . GLY B 1 41 ? -20.281 13.797 3.678 1 93.25 41 GLY B N 1
ATOM 1442 C CA . GLY B 1 41 ? -21.047 14.938 4.164 1 93.25 41 GLY B CA 1
ATOM 1443 C C . GLY B 1 41 ? -20.953 15.109 5.668 1 93.25 41 GLY B C 1
ATOM 1444 O O . GLY B 1 41 ? -21.266 16.188 6.191 1 93.25 41 GLY B O 1
ATOM 1445 N N . ASP B 1 42 ? -20.594 14.062 6.422 1 93.94 42 ASP B N 1
ATOM 1446 C CA . ASP B 1 42 ? -20.547 14.109 7.879 1 93.94 42 ASP B CA 1
ATOM 1447 C C . ASP B 1 42 ? -19.188 14.586 8.383 1 93.94 42 ASP B C 1
ATOM 1449 O O . ASP B 1 42 ? -19 14.797 9.578 1 93.94 42 ASP B O 1
ATOM 1453 N N . PHE B 1 43 ? -18.281 14.766 7.473 1 97.31 43 PHE B N 1
ATOM 1454 C CA . PHE B 1 43 ? -16.938 15.195 7.863 1 97.31 43 PHE B CA 1
ATOM 1455 C C . PHE B 1 43 ? -16.953 16.641 8.375 1 97.31 43 PHE B C 1
ATOM 1457 O O . PHE B 1 43 ? -17.469 17.531 7.699 1 97.31 43 PHE B O 1
ATOM 1464 N N . ARG B 1 44 ? -16.312 16.797 9.555 1 96.81 44 ARG B N 1
ATOM 1465 C CA . ARG B 1 44 ? -16.391 18.109 10.203 1 96.81 44 ARG B CA 1
ATOM 1466 C C . ARG B 1 44 ? -15.039 18.797 10.227 1 96.81 44 ARG B C 1
ATOM 1468 O O . ARG B 1 44 ? -14.922 19.938 10.703 1 96.81 44 ARG B O 1
ATOM 1475 N N . GLY B 1 45 ? -14.055 18.141 9.758 1 97.75 45 GLY B N 1
ATOM 1476 C CA . GLY B 1 45 ? -12.75 18.766 9.703 1 97.75 45 GLY B CA 1
ATOM 1477 C C . GLY B 1 45 ? -12.672 19.875 8.672 1 97.75 45 GLY B C 1
ATOM 1478 O O . GLY B 1 45 ? -13.633 20.125 7.941 1 97.75 45 GLY B O 1
ATOM 1479 N N . ALA B 1 46 ? -11.602 20.578 8.625 1 98.12 46 ALA B N 1
ATOM 1480 C CA . ALA B 1 46 ? -11.398 21.672 7.668 1 98.12 46 ALA B CA 1
ATOM 1481 C C . ALA B 1 46 ? -10.773 21.156 6.375 1 98.12 46 ALA B C 1
ATOM 1483 O O . ALA B 1 46 ? -9.984 20.203 6.398 1 98.12 46 ALA B O 1
ATOM 1484 N N . THR B 1 47 ? -11.18 21.75 5.285 1 98.38 47 THR B N 1
ATOM 1485 C CA . THR B 1 47 ? -10.594 21.422 3.988 1 98.38 47 THR B CA 1
ATOM 1486 C C . THR B 1 47 ? -9.992 22.672 3.338 1 98.38 47 THR B C 1
ATOM 1488 O O . THR B 1 47 ? -10.57 23.75 3.416 1 98.38 47 THR B O 1
ATOM 1491 N N . TYR B 1 48 ? -8.812 22.484 2.805 1 98.62 48 TYR B N 1
ATOM 1492 C CA . TYR B 1 48 ? -8.133 23.578 2.113 1 98.62 48 TYR B CA 1
ATOM 1493 C C . TYR B 1 48 ? -7.73 23.156 0.703 1 98.62 48 TYR B C 1
ATOM 1495 O O . TYR B 1 48 ? -7.023 22.172 0.52 1 98.62 48 TYR B O 1
ATOM 1503 N N . HIS B 1 49 ? -8.211 23.969 -0.253 1 98.56 49 HIS B N 1
ATOM 1504 C CA . HIS B 1 49 ? -7.828 23.734 -1.643 1 98.56 49 HIS B CA 1
ATOM 1505 C C . HIS B 1 49 ? -6.504 24.406 -1.973 1 98.56 49 HIS B C 1
ATOM 1507 O O . HIS B 1 49 ? -6.359 25.625 -1.799 1 98.56 49 HIS B O 1
ATOM 1513 N N . GLY B 1 50 ? -5.523 23.594 -2.4 1 98.25 50 GLY B N 1
ATOM 1514 C CA . GLY B 1 50 ? -4.211 24.094 -2.773 1 98.25 50 GLY B CA 1
ATOM 1515 C C . GLY B 1 50 ? -3.145 23.016 -2.805 1 98.25 50 GLY B C 1
ATOM 1516 O O . GLY B 1 50 ? -3.398 21.875 -2.416 1 98.25 50 GLY B O 1
ATOM 1517 N N . SER B 1 51 ? -2.004 23.422 -3.33 1 97.69 51 SER B N 1
ATOM 1518 C CA . SER B 1 51 ? -0.881 22.484 -3.387 1 97.69 51 SER B CA 1
ATOM 1519 C C . SER B 1 51 ? -0.188 22.375 -2.033 1 97.69 51 SER B C 1
ATOM 1521 O O . SER B 1 51 ? 0.091 23.391 -1.387 1 97.69 51 SER B O 1
ATOM 1523 N N . GLY B 1 52 ? 0.049 21.172 -1.571 1 97.25 52 GLY B N 1
ATOM 1524 C CA . GLY B 1 52 ? 0.832 20.938 -0.368 1 97.25 52 GLY B CA 1
ATOM 1525 C C . GLY B 1 52 ? 2.281 21.375 -0.507 1 97.25 52 GLY B C 1
ATOM 1526 O O . GLY B 1 52 ? 3 21.469 0.488 1 97.25 52 GLY B O 1
ATOM 1527 N N . LEU B 1 53 ? 2.689 21.672 -1.752 1 97.75 53 LEU B N 1
ATOM 1528 C CA . LEU B 1 53 ? 4.062 22.094 -2.004 1 97.75 53 LEU B CA 1
ATOM 1529 C C . LEU B 1 53 ? 4.18 23.609 -1.956 1 97.75 53 LEU B C 1
ATOM 1531 O O . LEU B 1 53 ? 5.277 24.156 -2.09 1 97.75 53 LEU B O 1
ATOM 1535 N N . ASP B 1 54 ? 3.051 24.219 -1.764 1 97.62 54 ASP B N 1
ATOM 1536 C CA . ASP B 1 54 ? 2.996 25.672 -1.669 1 97.62 54 ASP B CA 1
ATOM 1537 C C . ASP B 1 54 ? 3 26.125 -0.212 1 97.62 54 ASP B C 1
ATOM 1539 O O . ASP B 1 54 ? 2 25.984 0.494 1 97.62 54 ASP B O 1
ATOM 1543 N N . GLY B 1 55 ? 4.086 26.781 0.189 1 97 55 GLY B N 1
ATOM 1544 C CA . GLY B 1 55 ? 4.234 27.234 1.561 1 97 55 GLY B CA 1
ATOM 1545 C C . GLY B 1 55 ? 3.07 28.078 2.037 1 97 55 GLY B C 1
ATOM 1546 O O . GLY B 1 55 ? 2.463 27.781 3.066 1 97 55 GLY B O 1
ATOM 1547 N N . PRO B 1 56 ? 2.748 29.062 1.272 1 97.44 56 PRO B N 1
ATOM 1548 C CA . PRO B 1 56 ? 1.622 29.922 1.646 1 97.44 56 PRO B CA 1
ATOM 1549 C C . PRO B 1 56 ? 0.326 29.141 1.848 1 97.44 56 PRO B C 1
ATOM 1551 O O . PRO B 1 56 ? -0.458 29.453 2.746 1 97.44 56 PRO B O 1
ATOM 1554 N N . THR B 1 57 ? 0.122 28.156 1.028 1 97.81 57 THR B N 1
ATOM 1555 C CA . THR B 1 57 ? -1.06 27.328 1.194 1 97.81 57 THR B CA 1
ATOM 1556 C C . THR B 1 57 ? -1.036 26.609 2.547 1 97.81 57 THR B C 1
ATOM 1558 O O . THR B 1 57 ? -2.025 26.641 3.281 1 97.81 57 THR B O 1
ATOM 1561 N N . LEU B 1 58 ? 0.04 25.969 2.916 1 98.31 58 LEU B N 1
ATOM 1562 C CA . LEU B 1 58 ? 0.169 25.266 4.188 1 98.31 58 LEU B CA 1
ATOM 1563 C C . LEU B 1 58 ? 0.038 26.234 5.359 1 98.31 58 LEU B C 1
ATOM 1565 O O . LEU B 1 58 ? -0.571 25.906 6.379 1 98.31 58 LEU B O 1
ATOM 1569 N N . LYS B 1 59 ? 0.631 27.422 5.109 1 98 59 LYS B N 1
ATOM 1570 C CA . LYS B 1 59 ? 0.529 28.453 6.141 1 98 59 LYS B CA 1
ATOM 1571 C C . LYS B 1 59 ? -0.925 28.844 6.387 1 98 59 LYS B C 1
ATOM 1573 O O . LYS B 1 59 ? -1.378 28.875 7.535 1 98 59 LYS B O 1
ATOM 1578 N N . ARG B 1 60 ? -1.628 29.109 5.316 1 97.62 60 ARG B N 1
ATOM 1579 C CA . ARG B 1 60 ? -3.035 29.484 5.406 1 97.62 60 ARG B CA 1
ATOM 1580 C C . ARG B 1 60 ? -3.855 28.375 6.059 1 97.62 60 ARG B C 1
ATOM 1582 O O . ARG B 1 60 ? -4.809 28.656 6.789 1 97.62 60 ARG B O 1
ATOM 1589 N N . ALA B 1 61 ? -3.467 27.156 5.82 1 98 61 ALA B N 1
ATOM 1590 C CA . ALA B 1 61 ? -4.184 26 6.355 1 98 61 ALA B CA 1
ATOM 1591 C C . ALA B 1 61 ? -3.859 25.797 7.832 1 98 61 ALA B C 1
ATOM 1593 O O . ALA B 1 61 ? -4.508 24.984 8.508 1 98 61 ALA B O 1
ATOM 1594 N N . GLY B 1 62 ? -2.826 26.453 8.359 1 98 62 GLY B N 1
ATOM 1595 C CA . GLY B 1 62 ? -2.535 26.406 9.781 1 98 62 GLY B CA 1
ATOM 1596 C C . GLY B 1 62 ? -1.466 25.375 10.133 1 98 62 GLY B C 1
ATOM 1597 O O . GLY B 1 62 ? -1.478 24.812 11.227 1 98 62 GLY B O 1
ATOM 1598 N N . ALA B 1 63 ? -0.532 25.109 9.219 1 98.12 63 ALA B N 1
ATOM 1599 C CA . ALA B 1 63 ? 0.505 24.109 9.406 1 98.12 63 ALA B CA 1
ATOM 1600 C C . ALA B 1 63 ? 1.331 24.391 10.656 1 98.12 63 ALA B C 1
ATOM 1602 O O . ALA B 1 63 ? 1.816 23.469 11.312 1 98.12 63 ALA B O 1
ATOM 1603 N N . ALA B 1 64 ? 1.438 25.656 11.031 1 97.62 64 ALA B N 1
ATOM 1604 C CA . ALA B 1 64 ? 2.279 26.047 12.156 1 97.62 64 ALA B CA 1
ATOM 1605 C C . ALA B 1 64 ? 1.626 25.672 13.484 1 97.62 64 ALA B C 1
ATOM 1607 O O . ALA B 1 64 ? 2.271 25.703 14.531 1 97.62 64 ALA B O 1
ATOM 1608 N N . LYS B 1 65 ? 0.404 25.281 13.469 1 97.88 65 LYS B N 1
ATOM 1609 C CA . LYS B 1 65 ? -0.342 25.078 14.703 1 97.88 65 LYS B CA 1
ATOM 1610 C C . LYS B 1 65 ? -0.765 23.609 14.852 1 97.88 65 LYS B C 1
ATOM 1612 O O . LYS B 1 65 ? -1.502 23.266 15.773 1 97.88 65 LYS B O 1
ATOM 1617 N N . VAL B 1 66 ? -0.361 22.75 13.953 1 97.88 66 VAL B N 1
ATOM 1618 C CA . VAL B 1 66 ? -0.788 21.359 14.039 1 97.88 66 VAL B CA 1
ATOM 1619 C C . VAL B 1 66 ? 0.243 20.547 14.82 1 97.88 66 VAL B C 1
ATOM 1621 O O . VAL B 1 66 ? 1.416 20.922 14.891 1 97.88 66 VAL B O 1
ATOM 1624 N N . ASP B 1 67 ? -0.26 19.484 15.414 1 96.81 67 ASP B N 1
ATOM 1625 C CA . ASP B 1 67 ? 0.597 18.594 16.188 1 96.81 67 ASP B CA 1
ATOM 1626 C C . ASP B 1 67 ? 1.332 17.609 15.281 1 96.81 67 ASP B C 1
ATOM 1628 O O . ASP B 1 67 ? 2.404 17.109 15.633 1 96.81 67 ASP B O 1
ATOM 1632 N N . ALA B 1 68 ? 0.715 17.328 14.156 1 96.56 68 ALA B N 1
ATOM 1633 C CA . ALA B 1 68 ? 1.283 16.375 13.211 1 96.56 68 ALA B CA 1
ATOM 1634 C C . ALA B 1 68 ? 0.818 16.656 11.789 1 96.56 68 ALA B C 1
ATOM 1636 O O . ALA B 1 68 ? -0.26 17.219 11.578 1 96.56 68 ALA B O 1
ATOM 1637 N N . LEU B 1 69 ? 1.664 16.297 10.859 1 97.25 69 LEU B N 1
ATOM 1638 C CA . LEU B 1 69 ? 1.323 16.391 9.445 1 97.25 69 LEU B CA 1
ATOM 1639 C C . LEU B 1 69 ? 1.678 15.094 8.719 1 97.25 69 LEU B C 1
ATOM 1641 O O . LEU B 1 69 ? 2.775 14.555 8.891 1 97.25 69 LEU B O 1
ATOM 1645 N N . VAL B 1 70 ? 0.748 14.609 7.969 1 97.44 70 VAL B N 1
ATOM 1646 C CA . VAL B 1 70 ? 0.923 13.406 7.164 1 97.44 70 VAL B 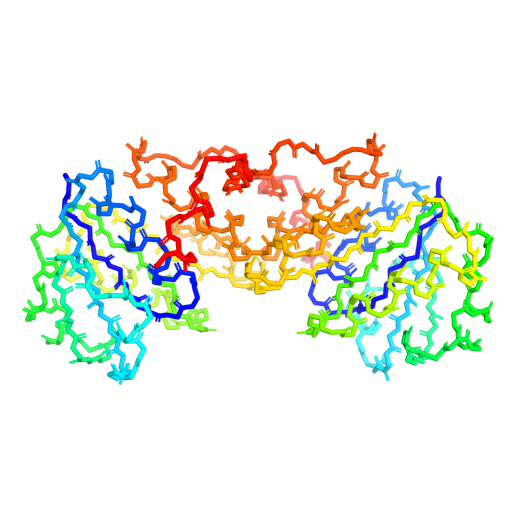CA 1
ATOM 1647 C C . VAL B 1 70 ? 0.742 13.734 5.688 1 97.44 70 VAL B C 1
ATOM 1649 O O . VAL B 1 70 ? -0.271 14.32 5.293 1 97.44 70 VAL B O 1
ATOM 1652 N N . ALA B 1 71 ? 1.736 13.391 4.902 1 98.31 71 ALA B N 1
ATOM 1653 C CA . ALA B 1 71 ? 1.654 13.609 3.461 1 98.31 71 ALA B CA 1
ATOM 1654 C C . ALA B 1 71 ? 1.394 12.305 2.723 1 98.31 71 ALA B C 1
ATOM 1656 O O . ALA B 1 71 ? 2.23 11.398 2.736 1 98.31 71 ALA B O 1
ATOM 1657 N N . VAL B 1 72 ? 0.235 12.258 2.068 1 98.19 72 VAL B N 1
ATOM 1658 C CA . VAL B 1 72 ? -0.171 11 1.44 1 98.19 72 VAL B CA 1
ATOM 1659 C C . VAL B 1 72 ? -0.675 11.273 0.025 1 98.19 72 VAL B C 1
ATOM 1661 O O . VAL B 1 72 ? -1.685 10.703 -0.4 1 98.19 72 VAL B O 1
ATOM 1664 N N . THR B 1 73 ? 0.008 12.18 -0.741 1 97.69 73 THR B N 1
ATOM 1665 C CA . THR B 1 73 ? -0.312 12.367 -2.152 1 97.69 73 THR B CA 1
ATOM 1666 C C . THR B 1 73 ? 0.145 11.172 -2.977 1 97.69 73 THR B C 1
ATOM 1668 O O . THR B 1 73 ? 0.589 10.164 -2.422 1 97.69 73 THR B O 1
ATOM 1671 N N . GLY B 1 74 ? -0.028 11.211 -4.336 1 95.19 74 GLY B N 1
ATOM 1672 C CA . GLY B 1 74 ? 0.317 10.094 -5.195 1 95.19 74 GLY B CA 1
ATOM 1673 C C . GLY B 1 74 ? 1.796 10.031 -5.527 1 95.19 74 GLY B C 1
ATOM 1674 O O . GLY B 1 74 ? 2.262 9.055 -6.125 1 95.19 74 GLY B O 1
ATOM 1675 N N . GLY B 1 75 ? 2.557 11.086 -5.023 1 96.19 75 GLY B N 1
ATOM 1676 C CA . GLY B 1 75 ? 3.947 11.141 -5.445 1 96.19 75 GLY B CA 1
ATOM 1677 C C . GLY B 1 75 ? 4.926 11.141 -4.285 1 96.19 75 GLY B C 1
ATOM 1678 O O . GLY B 1 75 ? 4.77 11.906 -3.334 1 96.19 75 GLY B O 1
ATOM 1679 N N . ASP B 1 76 ? 5.988 10.336 -4.43 1 96.56 76 ASP B N 1
ATOM 1680 C CA . ASP B 1 76 ? 7.012 10.211 -3.396 1 96.56 76 ASP B CA 1
ATOM 1681 C C . ASP B 1 76 ? 7.715 11.547 -3.15 1 96.56 76 ASP B C 1
ATOM 1683 O O . ASP B 1 76 ? 7.824 11.992 -2.008 1 96.56 76 ASP B O 1
ATOM 1687 N N . ASN B 1 77 ? 8.133 12.211 -4.258 1 95.81 77 ASN B N 1
ATOM 1688 C CA . ASN B 1 77 ? 8.875 13.453 -4.129 1 95.81 77 ASN B CA 1
ATOM 1689 C C . ASN B 1 77 ? 8.031 14.555 -3.49 1 95.81 77 ASN B C 1
ATOM 1691 O O . ASN B 1 77 ? 8.508 15.297 -2.635 1 95.81 77 ASN B O 1
ATOM 1695 N N . ARG B 1 78 ? 6.844 14.602 -3.883 1 97.5 78 ARG B N 1
ATOM 1696 C CA . ARG B 1 78 ? 5.93 15.578 -3.303 1 97.5 78 ARG B CA 1
ATOM 1697 C C . ARG B 1 78 ? 5.781 15.367 -1.801 1 97.5 78 ARG B C 1
ATOM 1699 O O . ARG B 1 78 ? 5.895 16.312 -1.02 1 97.5 78 ARG B O 1
ATOM 1706 N N . ASN B 1 79 ? 5.598 14.148 -1.437 1 97.62 79 ASN B N 1
ATOM 1707 C CA . ASN B 1 79 ? 5.398 13.844 -0.023 1 97.62 79 ASN B CA 1
ATOM 1708 C C . ASN B 1 79 ? 6.633 14.188 0.804 1 97.62 79 ASN B C 1
ATOM 1710 O O . ASN B 1 79 ? 6.52 14.75 1.897 1 97.62 79 ASN B O 1
ATOM 1714 N N . LEU B 1 80 ? 7.75 13.883 0.266 1 96.81 80 LEU B N 1
ATOM 1715 C CA . LEU B 1 80 ? 8.992 14.18 0.967 1 96.81 80 LEU B CA 1
ATOM 1716 C C . LEU B 1 80 ? 9.188 15.688 1.109 1 96.81 80 LEU B C 1
ATOM 1718 O O . LEU B 1 80 ? 9.562 16.172 2.18 1 96.81 80 LEU B O 1
ATOM 1722 N N . MET B 1 81 ? 8.906 16.375 0.071 1 97.12 81 MET B N 1
ATOM 1723 C CA . MET B 1 81 ? 9.062 17.828 0.099 1 97.12 81 MET B CA 1
ATOM 1724 C C . MET B 1 81 ? 8.086 18.453 1.084 1 97.12 81 MET B C 1
ATOM 1726 O O . MET B 1 81 ? 8.453 19.375 1.82 1 97.12 81 MET B O 1
ATOM 1730 N N . ILE B 1 82 ? 6.926 17.969 1.101 1 98.19 82 ILE B N 1
ATOM 1731 C CA . ILE B 1 82 ? 5.887 18.5 1.979 1 98.19 82 ILE B CA 1
ATOM 1732 C C . ILE B 1 82 ? 6.301 18.312 3.438 1 98.19 82 ILE B C 1
ATOM 1734 O O . ILE B 1 82 ? 6.23 19.25 4.234 1 98.19 82 ILE B O 1
ATOM 1738 N N . VAL B 1 83 ? 6.762 17.125 3.811 1 96.19 83 VAL B N 1
ATOM 1739 C CA . VAL B 1 83 ? 7.074 16.891 5.215 1 96.19 83 VAL B CA 1
ATOM 1740 C C . VAL B 1 83 ? 8.328 17.656 5.605 1 96.19 83 VAL B C 1
ATOM 1742 O O . VAL B 1 83 ? 8.461 18.109 6.746 1 96.19 83 VAL B O 1
ATOM 1745 N N . GLN B 1 84 ? 9.242 17.797 4.684 1 95.38 84 GLN B N 1
ATOM 1746 C CA . GLN B 1 84 ? 10.422 18.609 4.961 1 95.38 84 GLN B CA 1
ATOM 1747 C C . GLN B 1 84 ? 10.039 20.062 5.219 1 95.38 84 GLN B C 1
ATOM 1749 O O . GLN B 1 84 ? 10.523 20.672 6.168 1 95.38 84 GLN B O 1
ATOM 1754 N N . MET B 1 85 ? 9.211 20.594 4.34 1 97.12 85 MET B N 1
ATOM 1755 C CA . MET B 1 85 ? 8.734 21.953 4.516 1 97.12 85 MET B CA 1
ATOM 1756 C C . MET B 1 85 ? 7.984 22.109 5.832 1 97.12 85 MET B C 1
ATOM 1758 O O . MET B 1 85 ? 8.203 23.062 6.57 1 97.12 85 MET B O 1
ATOM 1762 N N . ALA B 1 86 ? 7.121 21.188 6.168 1 97.25 86 ALA B N 1
ATOM 1763 C CA . ALA B 1 86 ? 6.363 21.203 7.418 1 97.25 86 ALA B CA 1
ATOM 1764 C C . ALA B 1 86 ? 7.293 21.219 8.625 1 97.25 86 ALA B C 1
ATOM 1766 O O . ALA B 1 86 ? 7.078 21.969 9.578 1 97.25 86 ALA B O 1
ATOM 1767 N N . LYS B 1 87 ? 8.312 20.375 8.555 1 95.25 87 LYS B N 1
ATOM 1768 C CA . LYS B 1 87 ? 9.25 20.234 9.664 1 95.25 87 LYS B CA 1
ATOM 1769 C C . LYS B 1 87 ? 10.117 21.469 9.812 1 95.25 87 LYS B C 1
ATOM 1771 O O . LYS B 1 87 ? 10.227 22.031 10.906 1 95.25 87 LYS B O 1
ATOM 1776 N N . HIS B 1 88 ? 10.602 21.969 8.734 1 95.5 88 HIS B N 1
ATOM 1777 C CA . HIS B 1 88 ? 11.656 22.969 8.82 1 95.5 88 HIS B CA 1
ATOM 1778 C C . HIS B 1 88 ? 11.094 24.375 8.75 1 95.5 88 HIS B C 1
ATOM 1780 O O . HIS B 1 88 ? 11.625 25.297 9.367 1 95.5 88 HIS B O 1
ATOM 1786 N N . GLU B 1 89 ? 10.07 24.547 8.016 1 97.06 89 GLU B N 1
ATOM 1787 C CA . GLU B 1 89 ? 9.523 25.891 7.852 1 97.06 89 GLU B CA 1
ATOM 1788 C C . GLU B 1 89 ? 8.422 26.172 8.867 1 97.06 89 GLU B C 1
ATOM 1790 O O . GLU B 1 89 ? 8.273 27.297 9.336 1 97.06 89 GLU B O 1
ATOM 1795 N N . PHE B 1 90 ? 7.688 25.203 9.234 1 97.88 90 PHE B N 1
ATOM 1796 C CA . PHE B 1 90 ? 6.531 25.438 10.086 1 97.88 90 PHE B CA 1
ATOM 1797 C C . PHE B 1 90 ? 6.719 24.781 11.445 1 97.88 90 PHE B C 1
ATOM 1799 O O . PHE B 1 90 ? 5.863 24.906 12.328 1 97.88 90 PHE B O 1
ATOM 1806 N N . ASN B 1 91 ? 7.809 24.031 11.602 1 97.44 91 ASN B N 1
ATOM 1807 C CA . ASN B 1 91 ? 8.188 23.422 12.859 1 97.44 91 ASN B CA 1
ATOM 1808 C C . ASN B 1 91 ? 7.105 22.469 13.367 1 97.44 91 ASN B C 1
ATOM 1810 O O . ASN B 1 91 ? 6.809 22.438 14.562 1 97.44 91 ASN B O 1
ATOM 1814 N N . VAL B 1 92 ? 6.477 21.75 12.484 1 96.62 92 VAL B N 1
ATOM 1815 C CA . VAL B 1 92 ? 5.516 20.734 12.891 1 96.62 92 VAL B CA 1
ATOM 1816 C C . VAL B 1 92 ? 6.223 19.656 13.703 1 96.62 92 VAL B C 1
ATOM 1818 O O . VAL B 1 92 ? 7.234 19.094 13.258 1 96.62 92 VAL B O 1
ATOM 1821 N N . PRO B 1 93 ? 5.723 19.344 14.859 1 94.88 93 PRO B N 1
ATOM 1822 C CA . PRO B 1 93 ? 6.426 18.422 15.758 1 94.88 93 PRO B CA 1
ATOM 1823 C C . PRO B 1 93 ? 6.59 17.031 15.164 1 94.88 93 PRO B C 1
ATOM 1825 O O . PRO B 1 93 ? 7.637 16.391 15.344 1 94.88 93 PRO B O 1
ATOM 1828 N N . ARG B 1 94 ? 5.598 16.531 14.531 1 94.31 94 ARG B N 1
ATOM 1829 C CA . ARG B 1 94 ? 5.633 15.203 13.953 1 94.31 94 ARG B CA 1
ATOM 1830 C C . ARG B 1 94 ? 5.211 15.227 12.484 1 94.31 94 ARG B C 1
ATOM 1832 O O . ARG B 1 94 ? 4.184 15.812 12.141 1 94.31 94 ARG B O 1
ATOM 1839 N N . VAL B 1 95 ? 6.066 14.531 11.648 1 95.25 95 VAL B N 1
ATOM 1840 C CA . VAL B 1 95 ? 5.762 14.508 10.227 1 95.25 95 VAL B CA 1
ATOM 1841 C C . VAL B 1 95 ? 5.934 13.086 9.688 1 95.25 95 VAL B C 1
ATOM 1843 O O . VAL B 1 95 ? 6.793 12.344 10.148 1 95.25 95 VAL B O 1
ATOM 1846 N N . MET B 1 96 ? 5.062 12.758 8.719 1 95.62 96 MET B N 1
ATOM 1847 C CA . MET B 1 96 ? 5.062 11.438 8.109 1 95.62 96 MET B CA 1
ATOM 1848 C C . MET B 1 96 ? 4.844 11.523 6.602 1 95.62 96 MET B C 1
ATOM 1850 O O . MET B 1 96 ? 3.906 12.18 6.145 1 95.62 96 MET B O 1
ATOM 1854 N N . ALA B 1 97 ? 5.738 10.891 5.883 1 96.25 97 ALA B N 1
ATOM 1855 C CA . ALA B 1 97 ? 5.594 10.828 4.43 1 96.25 97 ALA B CA 1
ATOM 1856 C C . ALA B 1 97 ? 5.305 9.406 3.967 1 96.25 97 ALA B C 1
ATOM 1858 O O . ALA B 1 97 ? 5.996 8.461 4.367 1 96.25 97 ALA B O 1
ATOM 1859 N N . ARG B 1 98 ? 4.277 9.25 3.215 1 96.38 98 ARG B N 1
ATOM 1860 C CA . ARG B 1 98 ? 4.027 7.992 2.527 1 96.38 98 ARG B CA 1
ATOM 1861 C C . ARG B 1 98 ? 4.91 7.852 1.294 1 96.38 98 ARG B C 1
ATOM 1863 O O . ARG B 1 98 ? 4.969 8.758 0.46 1 96.38 98 ARG B O 1
ATOM 1870 N N . LEU B 1 99 ? 5.562 6.699 1.171 1 96.19 99 LEU B N 1
ATOM 1871 C CA . LEU B 1 99 ? 6.414 6.441 0.015 1 96.19 99 LEU B CA 1
ATOM 1872 C C . LEU B 1 99 ? 6.039 5.125 -0.655 1 96.19 99 LEU B C 1
ATOM 1874 O O . LEU B 1 99 ? 5.539 4.207 0.004 1 96.19 99 LEU B O 1
ATOM 1878 N N . LYS B 1 100 ? 6.289 5.074 -1.979 1 95.06 100 LYS B N 1
ATOM 1879 C CA . LYS B 1 100 ? 6.09 3.844 -2.738 1 95.06 100 LYS B CA 1
ATOM 1880 C C . LYS B 1 100 ? 7.418 3.158 -3.033 1 95.06 100 LYS B C 1
ATOM 1882 O O . LYS B 1 100 ? 7.5 1.928 -3.061 1 95.06 100 LYS B O 1
ATOM 1887 N N . ASP B 1 101 ? 8.438 3.945 -3.215 1 94.38 101 ASP B N 1
ATOM 1888 C CA . ASP B 1 101 ? 9.75 3.43 -3.602 1 94.38 101 ASP B CA 1
ATOM 1889 C C . ASP B 1 101 ? 10.578 3.053 -2.375 1 94.38 101 ASP B C 1
ATOM 1891 O O . ASP B 1 101 ? 10.969 3.922 -1.594 1 94.38 101 ASP B O 1
ATOM 1895 N N . PRO B 1 102 ? 10.945 1.773 -2.312 1 92.56 102 PRO B N 1
ATOM 1896 C CA . PRO B 1 102 ? 11.688 1.339 -1.123 1 92.56 102 PRO B CA 1
ATOM 1897 C C . PRO B 1 102 ? 13.094 1.929 -1.056 1 92.56 102 PRO B C 1
ATOM 1899 O O . PRO B 1 102 ? 13.625 2.137 0.037 1 92.56 102 PRO B O 1
ATOM 1902 N N . ILE B 1 103 ? 13.633 2.111 -2.209 1 91.38 103 ILE B N 1
ATOM 1903 C CA . ILE B 1 103 ? 14.984 2.67 -2.234 1 91.38 103 ILE B CA 1
ATOM 1904 C C . ILE B 1 103 ? 14.961 4.082 -1.659 1 91.38 103 ILE B C 1
ATOM 1906 O O . ILE B 1 103 ? 15.797 4.43 -0.821 1 91.38 103 ILE B O 1
ATOM 1910 N N . ARG B 1 104 ? 14.023 4.887 -2.023 1 91.69 104 ARG B N 1
ATOM 1911 C CA . ARG B 1 104 ? 13.867 6.242 -1.496 1 91.69 104 ARG B CA 1
ATOM 1912 C C . ARG B 1 104 ? 13.547 6.215 -0.006 1 91.69 104 ARG B C 1
ATOM 1914 O O . ARG B 1 104 ? 14.094 7.004 0.768 1 91.69 104 ARG B O 1
ATOM 1921 N N . ALA B 1 105 ? 12.68 5.301 0.326 1 90.88 105 ALA B N 1
ATOM 1922 C CA . ALA B 1 105 ? 12.289 5.199 1.73 1 90.88 105 ALA B CA 1
ATOM 1923 C C . ALA B 1 105 ? 13.508 4.938 2.617 1 90.88 105 ALA B C 1
ATOM 1925 O O . ALA B 1 105 ? 13.656 5.555 3.676 1 90.88 105 ALA B O 1
ATOM 1926 N N . ALA B 1 106 ? 14.344 4.02 2.229 1 87.56 106 ALA B N 1
ATOM 1927 C CA . ALA B 1 106 ? 15.539 3.678 2.994 1 87.56 106 ALA B CA 1
ATOM 1928 C C . ALA B 1 106 ? 16.469 4.879 3.121 1 87.56 106 ALA B C 1
ATOM 1930 O O . ALA B 1 106 ? 17 5.152 4.203 1 87.56 106 ALA B O 1
ATOM 1931 N N . LYS B 1 107 ? 16.609 5.59 2.02 1 89.88 107 LYS B N 1
ATOM 1932 C CA . LYS B 1 107 ? 17.484 6.762 1.991 1 89.88 107 LYS B CA 1
ATOM 1933 C C . LYS B 1 107 ? 16.984 7.84 2.953 1 89.88 107 LYS B C 1
ATOM 1935 O O . LYS B 1 107 ? 17.766 8.398 3.723 1 89.88 107 LYS B O 1
ATOM 1940 N N . TYR B 1 108 ? 15.773 8.07 3.002 1 87.31 108 TYR B N 1
ATOM 1941 C CA . TYR B 1 108 ? 15.211 9.148 3.809 1 87.31 108 TYR B CA 1
ATOM 1942 C C . TYR B 1 108 ? 15.156 8.758 5.281 1 87.31 108 TYR B C 1
ATOM 1944 O O . TYR B 1 108 ? 15.312 9.602 6.16 1 87.31 108 TYR B O 1
ATOM 1952 N N . ARG B 1 109 ? 14.922 7.527 5.516 1 85.38 109 ARG B N 1
ATOM 1953 C CA . ARG B 1 109 ? 15.016 7.043 6.887 1 85.38 109 ARG B CA 1
ATOM 1954 C C . ARG B 1 109 ? 16.406 7.305 7.469 1 85.38 109 ARG B C 1
ATOM 1956 O O . ARG B 1 109 ? 16.531 7.711 8.625 1 85.38 109 ARG B O 1
ATOM 1963 N N . GLU B 1 110 ? 17.359 7.102 6.652 1 86.94 110 GLU B N 1
ATOM 1964 C CA . GLU B 1 110 ? 18.734 7.352 7.078 1 86.94 110 GLU B CA 1
ATOM 1965 C C . GLU B 1 110 ? 18.953 8.828 7.383 1 86.94 110 GLU B C 1
ATOM 1967 O O . GLU B 1 110 ? 19.812 9.18 8.195 1 86.94 110 GLU B O 1
ATOM 1972 N N . MET B 1 111 ? 18.203 9.641 6.734 1 86.06 111 MET B N 1
ATOM 1973 C CA . MET B 1 111 ? 18.312 11.086 6.934 1 86.06 111 MET B CA 1
ATOM 1974 C C . MET B 1 111 ? 17.438 11.539 8.102 1 86.06 111 MET B C 1
ATOM 1976 O O . MET B 1 111 ? 17.312 12.734 8.359 1 86.06 111 MET B O 1
ATOM 1980 N N . GLY B 1 112 ? 16.75 10.602 8.82 1 82.81 112 GLY B N 1
ATOM 1981 C CA . GLY B 1 112 ? 15.984 10.914 10.016 1 82.81 112 GLY B CA 1
ATOM 1982 C C . GLY B 1 112 ? 14.555 11.32 9.711 1 82.81 112 GLY B C 1
ATOM 1983 O O . GLY B 1 112 ? 13.844 11.82 10.586 1 82.81 112 GLY B O 1
ATOM 1984 N N . ILE B 1 113 ? 14.18 11.141 8.492 1 84.06 113 ILE B N 1
ATOM 1985 C CA . ILE B 1 113 ? 12.805 11.469 8.109 1 84.06 113 ILE B CA 1
ATOM 1986 C C . ILE B 1 113 ? 11.922 10.234 8.266 1 84.06 113 ILE B C 1
ATOM 1988 O O . ILE B 1 113 ? 12.25 9.156 7.754 1 84.06 113 ILE B O 1
ATOM 1992 N N . GLU B 1 114 ? 10.836 10.43 9.023 1 88.81 114 GLU B N 1
ATOM 1993 C CA . GLU B 1 114 ? 9.906 9.312 9.219 1 88.81 114 GLU B CA 1
ATOM 1994 C C . GLU B 1 114 ? 9.094 9.055 7.957 1 88.81 114 GLU B C 1
ATOM 1996 O O . GLU B 1 114 ? 8.508 9.977 7.387 1 88.81 114 GLU B O 1
ATOM 2001 N N . THR B 1 115 ? 9.102 7.805 7.496 1 93.06 115 THR B N 1
ATOM 2002 C CA . THR B 1 115 ? 8.398 7.445 6.273 1 93.06 115 THR B CA 1
ATOM 2003 C C . THR B 1 115 ? 7.633 6.137 6.449 1 93.06 115 THR B C 1
ATOM 2005 O O . THR B 1 115 ? 7.957 5.34 7.332 1 93.06 115 THR B O 1
ATOM 2008 N N . LEU B 1 116 ? 6.562 5.992 5.82 1 94.19 116 LEU B N 1
ATOM 2009 C CA . LEU B 1 116 ? 5.855 4.727 5.633 1 94.19 116 LEU B CA 1
ATOM 2010 C C . LEU B 1 116 ? 5.926 4.277 4.18 1 94.19 116 LEU B C 1
ATOM 2012 O O . LEU B 1 116 ? 5.359 4.922 3.297 1 94.19 116 LEU B O 1
ATOM 2016 N N . CYS B 1 117 ? 6.633 3.195 3.955 1 94.56 117 CYS B N 1
ATOM 2017 C CA . CYS B 1 117 ? 6.789 2.699 2.592 1 94.56 117 CYS B CA 1
ATOM 2018 C C . CYS B 1 117 ? 5.762 1.619 2.283 1 94.56 117 CYS B C 1
ATOM 2020 O O . CYS B 1 117 ? 5.844 0.509 2.812 1 94.56 117 CYS B O 1
ATOM 2022 N N . VAL B 1 118 ? 4.887 1.936 1.361 1 94.75 118 VAL B N 1
ATOM 2023 C CA . VAL B 1 118 ? 3.76 1.079 1.013 1 94.75 118 VAL B CA 1
ATOM 2024 C C . VAL B 1 118 ? 4.27 -0.236 0.429 1 94.75 118 VAL B C 1
ATOM 2026 O O . VAL B 1 118 ? 3.771 -1.311 0.774 1 94.75 118 VAL B O 1
ATOM 2029 N N . THR B 1 119 ? 5.25 -0.228 -0.464 1 94.88 119 THR B N 1
ATOM 2030 C CA . THR B 1 119 ? 5.773 -1.41 -1.139 1 94.88 119 THR B CA 1
ATOM 2031 C C . THR B 1 119 ? 6.324 -2.412 -0.127 1 94.88 119 THR B C 1
ATOM 2033 O O . THR B 1 119 ? 5.977 -3.594 -0.164 1 94.88 119 THR B O 1
ATOM 2036 N N . THR B 1 120 ? 7.105 -1.917 0.833 1 92.81 120 THR B N 1
ATOM 2037 C CA . THR B 1 120 ? 7.742 -2.807 1.798 1 92.81 120 THR B CA 1
ATOM 2038 C C . THR B 1 120 ? 6.711 -3.396 2.754 1 92.81 120 THR B C 1
ATOM 2040 O O . THR B 1 120 ? 6.816 -4.559 3.152 1 92.81 120 THR B O 1
ATOM 2043 N N . VAL B 1 121 ? 5.738 -2.605 3.07 1 91.75 121 VAL B N 1
ATOM 2044 C CA . VAL B 1 121 ? 4.68 -3.086 3.951 1 91.75 121 VAL B CA 1
ATOM 2045 C C . VAL B 1 121 ? 3.91 -4.215 3.268 1 91.75 121 VAL B C 1
ATOM 2047 O O . VAL B 1 121 ? 3.715 -5.281 3.852 1 91.75 121 VAL B O 1
ATOM 2050 N N . VAL B 1 122 ? 3.523 -4.02 2.059 1 93.31 122 VAL B N 1
ATOM 2051 C CA . VAL B 1 122 ? 2.719 -4.984 1.319 1 93.31 122 VAL B CA 1
ATOM 2052 C C . VAL B 1 122 ? 3.529 -6.254 1.076 1 93.31 122 VAL B C 1
ATOM 2054 O O . VAL B 1 122 ? 3.047 -7.363 1.318 1 93.31 122 VAL B O 1
ATOM 2057 N N . GLU B 1 123 ? 4.758 -6.051 0.571 1 93.12 123 GLU B N 1
ATOM 2058 C CA . GLU B 1 123 ? 5.613 -7.207 0.315 1 93.12 123 GLU B CA 1
ATOM 2059 C C . GLU B 1 123 ? 5.84 -8.016 1.587 1 93.12 123 GLU B C 1
ATOM 2061 O O . GLU B 1 123 ? 5.828 -9.25 1.552 1 93.12 123 GLU B O 1
ATOM 2066 N N . GLY B 1 124 ? 6.066 -7.336 2.717 1 90.06 124 GLY B N 1
ATOM 2067 C CA . GLY B 1 124 ? 6.254 -8.016 3.988 1 90.06 124 GLY B CA 1
ATOM 2068 C C . GLY B 1 124 ? 5.043 -8.828 4.41 1 90.06 124 GLY B C 1
ATOM 2069 O O . GLY B 1 124 ? 5.184 -9.961 4.879 1 90.06 124 GLY B O 1
ATOM 2070 N N . LEU B 1 125 ? 3.916 -8.258 4.273 1 91.06 125 LEU B N 1
ATOM 2071 C CA . LEU B 1 125 ? 2.686 -8.945 4.648 1 91.06 125 LEU B CA 1
ATOM 2072 C C . LEU B 1 125 ? 2.439 -10.156 3.75 1 91.06 125 LEU B C 1
ATOM 2074 O O . LEU B 1 125 ? 2.033 -11.219 4.227 1 91.06 125 LEU B O 1
ATOM 2078 N N . LEU B 1 126 ? 2.719 -10.016 2.475 1 93.62 126 LEU B N 1
ATOM 2079 C CA . LEU B 1 126 ? 2.537 -11.117 1.534 1 93.62 126 LEU B CA 1
ATOM 2080 C C . LEU B 1 126 ? 3.523 -12.242 1.818 1 93.62 126 LEU B C 1
ATOM 2082 O O . LEU B 1 126 ? 3.182 -13.422 1.686 1 93.62 126 LEU B O 1
ATOM 2086 N N . GLU B 1 127 ? 4.715 -11.867 2.168 1 91.5 127 GLU B N 1
ATOM 2087 C CA . GLU B 1 127 ? 5.703 -12.875 2.533 1 91.5 127 GLU B CA 1
ATOM 2088 C C . GLU B 1 127 ? 5.242 -13.688 3.744 1 91.5 127 GLU B C 1
ATOM 2090 O O . GLU B 1 127 ? 5.359 -14.914 3.756 1 91.5 127 GLU B O 1
ATOM 2095 N N . LEU B 1 128 ? 4.77 -12.961 4.75 1 88.31 128 LEU B N 1
ATOM 2096 C CA . LEU B 1 128 ? 4.266 -13.633 5.945 1 88.31 128 LEU B CA 1
ATOM 2097 C C . LEU B 1 128 ? 3.111 -14.57 5.594 1 88.31 128 LEU B C 1
ATOM 2099 O O . LEU B 1 128 ? 3.053 -15.695 6.082 1 88.31 128 LEU B O 1
ATOM 2103 N N . TRP B 1 129 ? 2.256 -14.102 4.816 1 90.81 129 TRP B N 1
ATOM 2104 C CA . TRP B 1 129 ? 1.141 -14.914 4.34 1 90.81 129 TRP B CA 1
ATOM 2105 C C . TRP B 1 129 ? 1.645 -16.172 3.629 1 90.81 129 TRP B C 1
ATOM 2107 O O . TRP B 1 129 ? 1.155 -17.266 3.881 1 90.81 129 TRP B O 1
ATOM 2117 N N . ALA B 1 130 ? 2.615 -16.031 2.73 1 89.94 130 ALA B N 1
ATOM 2118 C CA . ALA B 1 130 ? 3.137 -17.141 1.94 1 89.94 130 ALA B CA 1
ATOM 2119 C C . ALA B 1 130 ? 3.809 -18.172 2.834 1 89.94 130 ALA B C 1
ATOM 2121 O O . ALA B 1 130 ? 3.697 -19.375 2.588 1 89.94 130 ALA B O 1
ATOM 2122 N N . GLN B 1 131 ? 4.414 -17.688 3.857 1 84.25 131 GLN B N 1
ATOM 2123 C CA . GLN B 1 131 ? 5.18 -18.578 4.719 1 84.25 131 GLN B CA 1
ATOM 2124 C C . GLN B 1 131 ? 4.277 -19.266 5.742 1 84.25 131 GLN B C 1
ATOM 2126 O O . GLN B 1 131 ? 4.48 -20.438 6.074 1 84.25 131 GLN B O 1
ATOM 2131 N N . ASN B 1 132 ? 3.289 -18.531 6.242 1 82.44 132 ASN B N 1
ATOM 2132 C CA . ASN B 1 132 ? 2.529 -19.016 7.387 1 82.44 132 ASN B CA 1
ATOM 2133 C C . ASN B 1 132 ? 1.171 -19.578 6.961 1 82.44 132 ASN B C 1
ATOM 2135 O O . ASN B 1 132 ? 0.512 -20.266 7.73 1 82.44 132 ASN B O 1
ATOM 2139 N N . GLY B 1 133 ? 0.793 -19.422 5.742 1 74.56 133 GLY B N 1
ATOM 2140 C CA . GLY B 1 133 ? -0.492 -19.875 5.234 1 74.56 133 GLY B CA 1
ATOM 2141 C C . GLY B 1 133 ? -1.652 -19.016 5.691 1 74.56 133 GLY B C 1
ATOM 2142 O O . GLY B 1 133 ? -2.799 -19.266 5.309 1 74.56 133 GLY B O 1
ATOM 2143 N N . ASP B 1 134 ? -1.451 -18.094 6.664 1 71.75 134 ASP B N 1
ATOM 2144 C CA . ASP B 1 134 ? -2.514 -17.219 7.145 1 71.75 134 ASP B CA 1
ATOM 2145 C C . ASP B 1 134 ? -2.02 -15.781 7.27 1 71.75 134 ASP B C 1
ATOM 2147 O O . ASP B 1 134 ? -0.813 -15.523 7.219 1 71.75 134 ASP B O 1
ATOM 2151 N N . PHE B 1 135 ? -3.09 -14.781 6.992 1 63.72 135 PHE B N 1
ATOM 2152 C CA . PHE B 1 135 ? -2.764 -13.383 7.215 1 63.72 135 PHE B CA 1
ATOM 2153 C C . PHE B 1 135 ? -2.68 -13.07 8.703 1 63.72 135 PHE B C 1
ATOM 2155 O O . PHE B 1 135 ? -3.482 -13.578 9.492 1 63.72 135 PHE B O 1
ATOM 2162 N N . PRO B 1 136 ? -1.551 -12.461 9.109 1 53.38 136 PRO B N 1
ATOM 2163 C CA . PRO B 1 136 ? -1.769 -11.82 10.406 1 53.38 136 PRO B CA 1
ATOM 2164 C C . PRO B 1 136 ? -2.93 -10.828 10.383 1 53.38 136 PRO B C 1
ATOM 2166 O O . PRO B 1 136 ? -3.395 -10.438 9.312 1 53.38 136 PRO B O 1
ATOM 2169 N N . GLU B 1 137 ? -3.639 -10.664 11.398 1 54.72 137 GLU B N 1
ATOM 2170 C CA . GLU B 1 137 ? -4.625 -9.594 11.5 1 54.72 137 GLU B CA 1
ATOM 2171 C C . GLU B 1 137 ? -4.113 -8.312 10.859 1 54.72 137 GLU B C 1
ATOM 2173 O O . GLU B 1 137 ? -3.012 -7.852 11.164 1 54.72 137 GLU B O 1
ATOM 2178 N N . LEU B 1 138 ? -4.516 -8.039 9.633 1 60.91 138 LEU B N 1
ATOM 2179 C CA . LEU B 1 138 ? -4.066 -6.871 8.875 1 60.91 138 LEU B CA 1
ATOM 2180 C C . LEU B 1 138 ? -4.535 -5.578 9.539 1 60.91 138 LEU B C 1
ATOM 2182 O O . LEU B 1 138 ? -5.664 -5.504 10.031 1 60.91 138 LEU B O 1
ATOM 2186 N N . PRO B 1 139 ? -3.594 -4.73 9.836 1 52.59 139 PRO B N 1
ATOM 2187 C CA . PRO B 1 139 ? -4.055 -3.443 10.359 1 52.59 139 PRO B CA 1
ATOM 2188 C C . PRO B 1 139 ? -5.105 -2.787 9.469 1 52.59 139 PRO B C 1
ATOM 2190 O O . PRO B 1 139 ? -5.027 -2.883 8.242 1 52.59 139 PRO B O 1
ATOM 2193 N N . GLY B 1 140 ? -6.117 -2.223 10.047 1 52.28 140 GLY B N 1
ATOM 2194 C CA . GLY B 1 140 ? -7.188 -1.528 9.344 1 52.28 140 GLY B CA 1
ATOM 2195 C C . GLY B 1 140 ? -8.359 -2.43 9.008 1 52.28 140 GLY B C 1
ATOM 2196 O O . GLY B 1 140 ? -9.398 -1.958 8.531 1 52.28 140 GLY B O 1
ATOM 2197 N N . GLU B 1 141 ? -7.961 -3.76 8.742 1 51.66 141 GLU B N 1
ATOM 2198 C CA . GLU B 1 141 ? -9.102 -4.637 8.508 1 51.66 141 GLU B CA 1
ATOM 2199 C C . GLU B 1 141 ? -10.07 -4.609 9.688 1 51.66 141 GLU B C 1
ATOM 2201 O O . GLU B 1 141 ? -9.773 -5.156 10.75 1 51.66 141 GLU B O 1
ATOM 2206 N N . MET B 1 142 ? -10.516 -3.578 9.977 1 39.5 142 MET B N 1
ATOM 2207 C CA . MET B 1 142 ? -11.648 -3.582 10.891 1 39.5 142 MET B CA 1
ATOM 2208 C C . MET B 1 142 ? -12.562 -4.77 10.617 1 39.5 142 MET B C 1
ATOM 2210 O O . MET B 1 142 ? -12.75 -5.164 9.469 1 39.5 142 MET B O 1
ATOM 2214 N N . SER B 1 143 ? -12.789 -5.598 11.586 1 36.22 143 SER B N 1
ATOM 2215 C CA . SER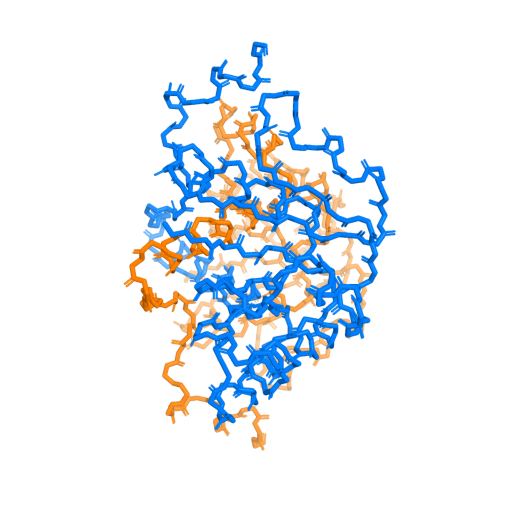 B 1 143 ? -13.898 -6.543 11.562 1 36.22 143 SER B CA 1
ATOM 2216 C C . SER B 1 143 ? -15 -6.078 10.617 1 36.22 143 SER B C 1
ATOM 2218 O O . SER B 1 143 ? -15.539 -4.98 10.773 1 36.22 143 SER B O 1
ATOM 2220 N N . ALA B 1 144 ? -15.078 -6.445 9.398 1 33.72 144 ALA B N 1
ATOM 2221 C CA . ALA B 1 144 ? -16.328 -6.328 8.656 1 33.72 144 ALA B CA 1
ATOM 2222 C C . ALA B 1 144 ? -17.531 -6.395 9.594 1 33.72 144 ALA B C 1
ATOM 2224 O O . ALA B 1 144 ? -18.672 -6.297 9.156 1 33.72 144 ALA B O 1
ATOM 2225 N N . SER B 1 145 ? -17.516 -6.891 10.641 1 30.83 145 SER B N 1
ATOM 2226 C CA . SER B 1 145 ? -18.75 -6.863 11.414 1 30.83 145 SER B CA 1
ATOM 2227 C C . SER B 1 145 ? -19.234 -5.434 11.625 1 30.83 145 SER B C 1
ATOM 2229 O O . SER B 1 145 ? -20.438 -5.172 11.617 1 30.83 145 SER B O 1
ATOM 2231 N N . GLY B 1 146 ? -18.594 -4.488 12.289 1 27.64 146 GLY B N 1
ATOM 2232 C CA . GLY B 1 146 ? -19.25 -3.295 12.789 1 27.64 146 GLY B CA 1
ATOM 2233 C C . GLY B 1 146 ? -19.359 -2.193 11.75 1 27.64 146 GLY B C 1
ATOM 2234 O O . GLY B 1 146 ? -20.422 -1.579 11.602 1 27.64 146 GLY B O 1
ATOM 2235 N N . ASP B 1 147 ? -18.297 -1.449 11.18 1 29.64 147 ASP B N 1
ATOM 2236 C CA . ASP B 1 147 ? -18.516 -0.121 10.617 1 29.64 147 ASP B CA 1
ATOM 2237 C C . ASP B 1 147 ? -18.75 -0.199 9.109 1 29.64 147 ASP B C 1
ATOM 2239 O O . ASP B 1 147 ? -18.688 0.815 8.414 1 29.64 147 ASP B O 1
ATOM 2243 N N . ALA B 1 148 ? -18.625 -1.113 8.281 1 32.66 148 ALA B N 1
ATOM 2244 C CA . ALA B 1 148 ? -19.156 -1.117 6.918 1 32.66 148 ALA B CA 1
ATOM 2245 C C . ALA B 1 148 ? -20.641 -0.763 6.906 1 32.66 148 ALA B C 1
ATOM 2247 O O . ALA B 1 148 ? -21.234 -0.614 5.84 1 32.66 148 ALA B O 1
ATOM 2248 N N . SER B 1 149 ? -21.312 -0.926 7.859 1 27.44 149 SER B N 1
ATOM 2249 C CA . SER B 1 149 ? -22.688 -0.451 7.984 1 27.44 149 SER B CA 1
ATOM 2250 C C . SER B 1 149 ? -22.766 1.062 7.805 1 27.44 149 SER B C 1
ATOM 2252 O O . SER B 1 149 ? -23.828 1.595 7.457 1 27.44 149 SER B O 1
ATOM 2254 N N . ALA B 1 150 ? -21.859 1.828 8.195 1 30.98 150 ALA B N 1
ATOM 2255 C CA . ALA B 1 150 ? -22.047 3.273 8.117 1 30.98 150 ALA B CA 1
ATOM 2256 C C . ALA B 1 150 ? -21.812 3.779 6.695 1 30.98 150 ALA B C 1
ATOM 2258 O O . ALA B 1 150 ? -22.266 4.867 6.332 1 30.98 150 ALA B O 1
ATOM 2259 N N . LEU B 1 151 ? -20.969 3.285 5.891 1 28.38 151 LEU B N 1
ATOM 2260 C CA . LEU B 1 151 ? -20.781 3.867 4.566 1 28.38 151 LEU B CA 1
ATOM 2261 C C . LEU B 1 151 ? -21.844 3.369 3.59 1 28.38 151 LEU B C 1
ATOM 2263 O O . LEU B 1 151 ? -21.906 3.83 2.447 1 28.38 151 LEU B O 1
ATOM 2267 N N . LEU B 1 152 ? -22.422 2.389 3.834 1 25.75 152 LEU B N 1
ATOM 2268 C CA . LEU B 1 152 ? -23.578 1.986 3.027 1 25.75 152 LEU B CA 1
ATOM 2269 C C . LEU B 1 152 ? -24.844 2.664 3.52 1 25.75 152 LEU B C 1
ATOM 2271 O O . LEU B 1 152 ? -25.922 2.455 2.955 1 25.75 152 LEU B O 1
ATOM 2275 N N . ASP B 1 153 ? -24.859 3.281 4.66 1 23.95 153 ASP B N 1
ATOM 2276 C CA . ASP B 1 153 ? -26.078 4.051 4.895 1 23.95 153 ASP B CA 1
ATOM 2277 C C . ASP B 1 153 ? -25.984 5.441 4.27 1 23.95 153 ASP B C 1
ATOM 2279 O O . ASP B 1 153 ? -24.938 6.102 4.371 1 23.95 153 ASP B O 1
#

Foldseek 3Di:
DEEEEEALAPVRLVVQLVVVVVPYAYEYEYQDPVSVVSNDPPRDHHYFHDQLLDLVSCVVSPLLPGQEYEYDHPDQVSQVNSQVCSCPVSVRPYYEGEAADPVVCVVVVVVVHHYDHPPCVVVVQVVCCVVVVDGDPDPPPDPVPPDVVPVVD/DEEEEEALAPVRLVVQLVVVVVPYAYEYEYQDPVSVVSNDPPRDHHYFHDQLLDLVSCVVSPLLPGQEYEYDHPDQVSQVNSQVCSCPVSVRPYYEGEAADPVVCVVVVVVVHHYDHPPCVVVVQVVCCVVVVDGDPDPPPDPVPPDVVPVVD

pLDDT: mean 88.18, std 19.23, range [23.95, 98.88]

Solvent-accessible surface area (backbone atoms only — not comparable to full-atom values): 16047 Å² total; per-residue (Å²): 98,36,36,34,33,30,19,39,49,76,40,27,22,51,36,48,50,52,42,38,75,70,64,32,46,35,35,39,32,23,67,54,70,73,39,60,62,68,46,48,90,82,56,79,54,50,77,40,80,33,48,68,82,33,64,68,48,38,52,74,68,40,46,64,72,27,56,26,37,38,22,43,49,99,40,46,68,57,10,49,51,31,35,49,45,38,41,72,73,36,58,25,78,35,55,33,18,41,26,59,51,58,70,60,41,55,54,37,43,74,72,71,42,52,65,48,40,53,35,40,36,52,29,29,51,51,48,47,24,71,73,65,75,45,73,68,88,54,53,53,62,59,64,77,77,67,65,67,60,60,77,72,98,97,36,36,34,33,30,20,39,49,77,43,27,23,50,37,48,49,52,41,39,76,71,64,32,47,35,35,38,32,23,68,54,70,74,39,59,62,68,47,46,90,82,55,81,54,50,77,40,79,31,47,67,82,36,64,69,48,38,52,75,70,40,46,64,74,27,54,26,37,39,24,42,48,100,39,46,67,59,8,49,51,30,34,49,45,38,39,71,73,36,58,26,78,34,53,33,19,40,28,59,50,58,69,58,41,55,56,37,45,74,72,69,43,54,64,47,39,52,36,40,36,51,29,29,50,51,49,48,23,69,73,67,75,46,75,69,88,54,54,54,63,58,65,76,78,67,66,65,62,60,77,74,97